Protein 6VUP (pdb70)

Radius of gyration: 25.8 Å; Cα contacts (8 Å, |Δi|>4): 604; chains: 1; bounding box: 70×50×36 Å

Sequence (229 aa):
VQLVESGGGLVQPGGSSLRLSSCCAASGFSSLSTSGIGVTWVRQAPGKGLEWLATIWWDDDNRYADSVKGRFTIISADTSKN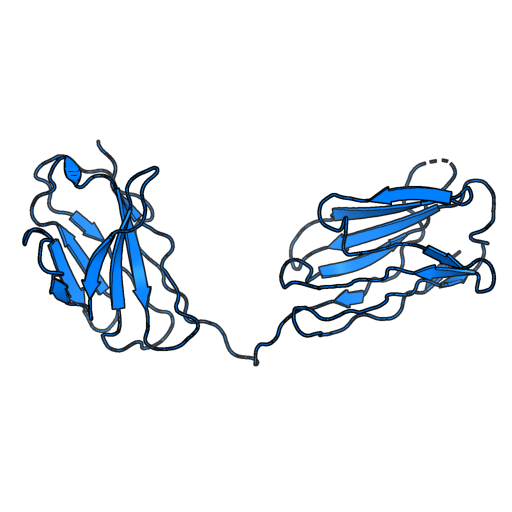TAYLQMMNSLTTACCDTAVYYCAQQSAISAMDHWGQGTLVTVSSGGGGSDIQMTQSPSSSLSSASVGDRVTITCCCRASQDISSSYLNWYQQKPGKAPKLLIYYTSSLHSGVPSRFSGSRSGTDFTLTISSLQPEDFATYYCQQYSKFPWTFGQGTKVEIK

Structure (mmCIF, N/CA/C/O backbone):
data_6VUP
#
_entry.id   6VUP
#
_cell.length_a   72.942
_cell.length_b   86.686
_cell.length_c   37.078
_cell.angle_alpha   90.000
_cell.angle_beta   116.228
_cell.angle_gamma   90.000
#
_symmetry.space_group_name_H-M   'C 1 2 1'
#
loop_
_entity.id
_entity.type
_entity.pdbx_description
1 polymer 'Single-chain Fv'
2 non-polymer 1,2-ETHANEDIOL
3 water water
#
loop_
_atom_site.group_PDB
_atom_site.id
_atom_site.type_symbol
_atom_site.label_atom_id
_atom_site.label_alt_id
_atom_site.label_comp_id
_atom_site.label_asym_id
_atom_site.label_entity_id
_atom_site.label_seq_id
_atom_site.pdbx_PDB_ins_code
_atom_site.Cartn_x
_atom_site.Cartn_y
_atom_site.Cartn_z
_atom_site.occupancy
_atom_site.B_iso_or_equiv
_atom_site.auth_seq_id
_atom_site.auth_comp_id
_atom_site.auth_asym_id
_atom_site.auth_atom_id
_atom_site.pdbx_PDB_model_num
ATOM 1 N N . VAL A 1 3 ? -32.90402 -23.22062 11.97863 1.000 34.20910 3 VAL A N 1
ATOM 2 C CA . VAL A 1 3 ? -31.80221 -23.86131 11.27622 1.000 32.28279 3 VAL A CA 1
ATOM 3 C C . VAL A 1 3 ? -30.48235 -23.40073 11.89021 1.000 27.16625 3 VAL A C 1
ATOM 4 O O . VAL A 1 3 ? -30.29069 -22.22024 12.15747 1.000 30.44815 3 VAL A O 1
ATOM 7 N N . GLN A 1 4 ? -29.59197 -24.35408 12.14098 1.000 21.21246 4 GLN A N 1
ATOM 8 C CA . GLN A 1 4 ? -28.24951 -24.06306 12.63137 1.000 20.34968 4 GLN A CA 1
ATOM 9 C C . GLN A 1 4 ? -27.25931 -24.99930 11.93262 1.000 18.34556 4 GLN A C 1
ATOM 10 O O . GLN A 1 4 ? -27.61234 -26.10843 11.53246 1.000 17.33313 4 GLN A O 1
ATOM 14 N N . LEU A 1 5 ? -26.04464 -24.50224 11.75168 1.000 15.22829 5 LEU A N 1
ATOM 15 C CA . LEU A 1 5 ? -24.90297 -25.32761 11.36022 1.000 12.00561 5 LEU A CA 1
ATOM 16 C C . LEU A 1 5 ? -23.92429 -25.28265 12.51574 1.000 13.24989 5 LEU A C 1
ATOM 17 O O . LEU A 1 5 ? -23.45041 -24.19679 12.87895 1.000 16.23924 5 LEU A O 1
ATOM 33 N N . VAL A 1 6 ? -23.61025 -26.44346 13.07181 1.000 11.36768 6 VAL A N 1
ATOM 34 C CA . VAL A 1 6 ? -22.76977 -26.54900 14.25269 1.000 11.86192 6 VAL A CA 1
ATOM 35 C C . VAL A 1 6 ? -21.41142 -27.06770 13.81565 1.000 10.00272 6 VAL A C 1
ATOM 36 O O . VAL A 1 6 ? -21.25585 -28.24933 13.48140 1.000 10.31522 6 VAL A O 1
ATOM 49 N N . GLU A 1 7 ? -20.42997 -26.18550 13.83496 1.000 9.79275 7 GLU A N 1
ATOM 50 C CA . GLU A 1 7 ? -19.10514 -26.48862 13.33816 1.000 8.52997 7 GLU A CA 1
ATOM 51 C C . GLU A 1 7 ? -18.22657 -27.04620 14.44872 1.000 9.41091 7 GLU A C 1
ATOM 52 O O . GLU A 1 7 ? -18.44896 -26.78397 15.63606 1.000 10.05038 7 GLU A O 1
ATOM 64 N N . SER A 1 8 ? -17.22924 -27.83760 14.05309 1.000 8.47904 8 SER A N 1
ATOM 65 C CA . SER A 1 8 ? -16.23325 -28.32492 14.99464 1.000 9.41713 8 SER A CA 1
ATOM 66 C C . SER A 1 8 ? -14.96932 -28.68816 14.23173 1.000 8.36000 8 SER A C 1
ATOM 67 O O . SER A 1 8 ? -14.98789 -28.89878 13.00949 1.000 9.24482 8 SER A O 1
ATOM 75 N N . GLY A 1 9 ? -13.87201 -28.76469 14.96912 1.000 9.17171 9 GLY A N 1
ATOM 76 C CA . GLY A 1 9 ? -12.57612 -29.10513 14.42600 1.000 8.74330 9 GLY A CA 1
ATOM 77 C C . GLY A 1 9 ? -11.66926 -27.89090 14.36381 1.000 6.80422 9 GLY A C 1
ATOM 78 O O . GLY A 1 9 ? -11.93753 -26.84871 14.95857 1.000 8.15045 9 GLY A O 1
ATOM 82 N N . GLY A 1 10 ? -10.56998 -28.04696 13.63205 1.000 8.80683 10 GLY A N 1
ATOM 83 C CA . GLY A 1 10 ? -9.58239 -26.99262 13.47992 1.000 9.09881 10 GLY A CA 1
ATOM 84 C C . GLY A 1 10 ? -8.40629 -27.15506 14.41888 1.000 8.36332 10 GLY A C 1
ATOM 85 O O . GLY A 1 10 ? -8.13127 -28.23518 14.94800 1.000 11.13259 10 GLY A O 1
ATOM 89 N N . GLY A 1 11 ? -7.70586 -26.05246 14.62786 1.000 8.91414 11 GLY A N 1
ATOM 90 C CA . GLY A 1 11 ? -6.57994 -25.99938 15.53400 1.000 8.20340 11 GLY A CA 1
ATOM 91 C C . GLY A 1 11 ? -5.26449 -25.72097 14.83350 1.000 7.98741 11 GLY A C 1
ATOM 92 O O . GLY A 1 11 ? -5.20463 -25.29978 13.66713 1.000 9.53951 11 GLY A O 1
ATOM 96 N N . LEU A 1 12 ? -4.19604 -25.93074 15.58297 1.000 7.61355 12 LEU A N 1
ATOM 97 C CA . LEU A 1 12 ? -2.82075 -25.67682 15.15869 1.000 8.54261 12 LEU A CA 1
ATOM 98 C C . LEU A 1 12 ? -2.21224 -26.99747 14.71106 1.000 8.50147 12 LEU A C 1
ATOM 99 O O . LEU A 1 12 ? -2.20273 -27.97568 15.46721 1.000 8.82916 12 LEU A O 1
ATOM 115 N N . VAL A 1 13 ? -1.71387 -27.02602 13.48014 1.000 9.19224 13 VAL A N 1
ATOM 116 C CA . VAL A 1 13 ? -1.25439 -28.25751 12.85433 1.000 9.18236 13 VAL A CA 1
ATOM 117 C C . VAL A 1 13 ? 0.03207 -27.95527 12.10349 1.000 9.08224 13 VAL A C 1
ATOM 118 O O . VAL A 1 13 ? 0.25858 -26.83414 11.63649 1.000 10.95567 13 VAL A O 1
ATOM 131 N N . GLN A 1 14 ? 0.89435 -28.95984 12.00760 1.000 11.43523 14 GLN A N 1
ATOM 132 C CA . GLN A 1 14 ? 2.15799 -28.75509 11.32659 1.000 12.30769 14 GLN A CA 1
ATOM 133 C C . GLN A 1 14 ? 1.97513 -28.73599 9.80709 1.000 12.59237 14 GLN A C 1
ATOM 134 O O . GLN A 1 14 ? 1.08152 -29.39413 9.26428 1.000 13.44588 14 GLN A O 1
ATOM 141 N N . PRO A 1 15 ? 2.82111 -27.99437 9.09787 1.000 14.53474 15 PRO A N 1
ATOM 142 C CA . PRO A 1 15 ? 2.76762 -28.02008 7.63498 1.000 14.93502 15 PRO A CA 1
ATOM 143 C C . PRO A 1 15 ? 2.89418 -29.44023 7.10766 1.000 12.44091 15 PRO A C 1
ATOM 144 O O . PRO A 1 15 ? 3.66386 -30.25024 7.62634 1.000 10.53341 15 PRO A O 1
ATOM 155 N N . GLY A 1 16 ? 2.14835 -29.72490 6.04162 1.000 12.72478 16 GLY A N 1
ATOM 156 C CA . GLY A 1 16 ? 2.05246 -31.05869 5.49385 1.000 12.57334 16 GLY A CA 1
ATOM 157 C C . GLY A 1 16 ? 0.99933 -31.92027 6.15556 1.000 10.74172 16 GLY A C 1
ATOM 158 O O . GLY A 1 16 ? 0.68019 -32.99358 5.62700 1.000 13.50974 16 GLY A O 1
ATOM 162 N N . GLY A 1 17 ? 0.45278 -31.48574 7.29384 1.000 11.30249 17 GLY A N 1
ATOM 163 C CA . GLY A 1 17 ? -0.52221 -32.26028 8.03155 1.000 12.39386 17 GLY A CA 1
ATOM 164 C C . GLY A 1 17 ? -1.92217 -32.14991 7.46882 1.000 11.61580 17 GLY A C 1
ATOM 165 O O . GLY A 1 17 ? -2.18042 -31.49245 6.46147 1.000 12.05294 17 GLY A O 1
ATOM 169 N N A SER A 1 18 ? -2.84455 -32.82657 8.15001 0.364 12.20101 18 SER A N 1
ATOM 170 N N B SER A 1 18 ? -2.85680 -32.80730 8.15133 0.636 12.00572 18 SER A N 1
ATOM 171 C CA A SER A 1 18 ? -4.23512 -32.89306 7.73632 0.364 12.14390 18 SER A CA 1
ATOM 172 C CA B SER A 1 18 ? -4.23711 -32.86326 7.69596 0.636 11.80994 18 SER A CA 1
ATOM 173 C C A SER A 1 18 ? -5.13975 -32.54702 8.91012 0.364 11.97095 18 SER A C 1
ATOM 174 C C B SER A 1 18 ? -5.17909 -32.67080 8.87280 0.636 11.35283 18 SER A C 1
ATOM 175 O O A SER A 1 18 ? -4.75505 -32.65824 10.07665 0.364 13.53750 18 SER A O 1
ATOM 176 O O B SER A 1 18 ? -4.85407 -33.01496 10.00965 0.636 10.85826 18 SER A O 1
ATOM 191 N N . LEU A 1 19 ? -6.35570 -32.11955 8.57420 1.000 11.00751 19 LEU A N 1
ATOM 192 C CA . LEU A 1 19 ? -7.40382 -31.89357 9.55442 1.000 11.39270 19 LEU A CA 1
ATOM 193 C C . LEU A 1 19 ? -8.72701 -32.11345 8.83680 1.000 8.52534 19 LEU A C 1
ATOM 194 O O . LEU A 1 19 ? -8.82678 -31.89157 7.63000 1.000 10.30610 19 LEU A O 1
ATOM 211 N N . ARG A 1 20 ? -9.73465 -32.55287 9.57837 1.000 9.85665 20 ARG A N 1
ATOM 212 C CA . ARG A 1 20 ? -11.09383 -32.62151 9.05938 1.000 11.34236 20 ARG A CA 1
ATOM 213 C C . ARG A 1 20 ? -11.97503 -31.68347 9.86739 1.000 10.28345 20 ARG A C 1
ATOM 214 O O . ARG A 1 20 ? -12.00538 -31.76808 11.09411 1.000 10.96303 20 ARG A O 1
ATOM 235 N N . LEU A 1 21 ? -12.70146 -30.80873 9.17868 1.000 7.90701 21 LEU A N 1
ATOM 236 C CA . LEU A 1 21 ? -13.68271 -29.94424 9.80688 1.000 7.07821 21 LEU A CA 1
ATOM 237 C C . LEU A 1 21 ? -15.06048 -30.55293 9.60357 1.000 7.63944 21 LEU A C 1
ATOM 238 O O . LEU A 1 21 ? -15.34033 -31.16328 8.56980 1.000 8.41863 21 LEU A O 1
ATOM 254 N N A SER A 1 22 ? -15.91338 -30.36691 10.60123 0.472 7.22385 22 SER A N 1
ATOM 255 N N B SER A 1 22 ? -15.92835 -30.37153 10.59183 0.528 10.15219 22 SER A N 1
ATOM 256 C CA A SER A 1 22 ? -17.25751 -30.90895 10.61092 0.472 6.80813 22 SER A CA 1
ATOM 257 C CA B SER A 1 22 ? -17.28129 -30.89812 10.52709 0.528 12.70944 22 SER A CA 1
ATOM 258 C C A SER A 1 22 ? -18.26805 -29.77911 10.68219 0.472 6.93804 22 SER A C 1
ATOM 259 C C B SER A 1 22 ? -18.30319 -29.77990 10.69008 0.528 10.52947 22 SER A C 1
ATOM 260 O O A SER A 1 22 ? -18.03111 -28.76155 11.34487 0.472 8.01488 22 SER A O 1
ATOM 261 O O B SER A 1 22 ? -18.03050 -28.72851 11.27536 0.528 9.73775 22 SER A O 1
ATOM 276 N N A CYS A 1 23 ? -19.40127 -29.96671 10.01570 0.472 6.80109 23 CYS A N 1
ATOM 277 N N B CYS A 1 23 ? -19.50242 -30.03585 10.17012 0.528 10.12867 23 CYS A N 1
ATOM 278 C CA A CYS A 1 23 ? -20.52838 -29.06033 10.17505 0.472 10.65880 23 CYS A CA 1
ATOM 279 C CA B CYS A 1 23 ? -20.55083 -29.02222 10.08987 0.528 10.99416 23 CYS A CA 1
ATOM 280 C C A CYS A 1 23 ? -21.80693 -29.87295 10.21448 0.472 8.89035 23 CYS A C 1
ATOM 281 C C B CYS A 1 23 ? -21.88618 -29.76719 10.16645 0.528 9.68770 23 CYS A C 1
ATOM 282 O O A CYS A 1 23 ? -22.22631 -30.43741 9.20232 0.472 8.43469 23 CYS A O 1
ATOM 283 O O B CYS A 1 23 ? -22.41856 -30.20097 9.14622 0.528 10.02436 23 CYS A O 1
ATOM 296 N N . ALA A 1 24 ? -22.40732 -29.92362 11.39349 1.000 10.11147 24 ALA A N 1
ATOM 297 C CA . ALA A 1 24 ? -23.61445 -30.69823 11.62808 1.000 11.21859 24 ALA A CA 1
ATOM 298 C C . ALA A 1 24 ? -24.84594 -29.82301 11.42452 1.000 12.18402 24 ALA A C 1
ATOM 299 O O . ALA A 1 24 ? -24.95875 -28.74568 12.01593 1.000 13.88518 24 ALA A O 1
ATOM 307 N N . ALA A 1 25 ? -25.75953 -30.28126 10.57817 1.000 11.62485 25 ALA A N 1
ATOM 308 C CA . ALA A 1 25 ? -26.96996 -29.53552 10.28351 1.000 12.55193 25 ALA A CA 1
ATOM 309 C C . ALA A 1 25 ? -28.04766 -29.82088 11.31611 1.000 13.46959 25 ALA A C 1
ATOM 310 O O . ALA A 1 25 ? -28.25093 -30.96732 11.72470 1.000 15.29256 25 ALA A O 1
ATOM 317 N N . SER A 1 26 ? -28.74039 -28.76613 11.72361 1.000 16.57575 26 SER A N 1
ATOM 318 C CA . SER A 1 26 ? -29.84644 -28.85408 12.66749 1.000 24.01226 26 SER A CA 1
ATOM 319 C C . SER A 1 26 ? -31.01510 -28.07437 12.08421 1.000 22.87650 26 SER A C 1
ATOM 320 O O . SER A 1 26 ? -30.83222 -26.95565 11.60291 1.000 22.46473 26 SER A O 1
ATOM 328 N N . GLY A 1 27 ? -32.20865 -28.66311 12.11110 1.000 25.24020 27 GLY A N 1
ATOM 329 C CA . GLY A 1 27 ? -33.38262 -27.98006 11.60594 1.000 26.63520 27 GLY A CA 1
ATOM 330 C C . GLY A 1 27 ? -33.59674 -28.07919 10.11172 1.000 26.45393 27 GLY A C 1
ATOM 331 O O . GLY A 1 27 ? -34.55645 -27.48650 9.59653 1.000 28.96467 27 GLY A O 1
ATOM 335 N N . PHE A 1 28 ? -32.73397 -28.79637 9.40172 1.000 24.95478 28 PHE A N 1
ATOM 336 C CA . PHE A 1 28 ? -32.92076 -29.10232 7.99210 1.000 24.15952 28 PHE A CA 1
ATOM 337 C C . PHE A 1 28 ? -32.08247 -30.33599 7.69470 1.000 21.66125 28 PHE A C 1
ATOM 338 O O . PHE A 1 28 ? -31.25080 -30.75284 8.50717 1.000 21.68703 28 PHE A O 1
ATOM 355 N N A SER A 1 29 ? -32.31039 -30.91863 6.51880 0.669 21.78386 29 SER A N 1
ATOM 356 N N B SER A 1 29 ? -32.31059 -30.91661 6.51972 0.331 21.18960 29 SER A N 1
ATOM 357 C CA A SER A 1 29 ? -31.60080 -32.11562 6.08592 0.669 19.63640 29 SER A CA 1
ATOM 358 C CA B SER A 1 29 ? -31.59953 -32.10861 6.08212 0.331 19.44970 29 SER A CA 1
ATOM 359 C C A SER A 1 29 ? -30.73525 -31.79476 4.87655 0.669 19.66630 29 SER A C 1
ATOM 360 C C B SER A 1 29 ? -30.72979 -31.77848 4.87828 0.331 19.46793 29 SER A C 1
ATOM 361 O O A SER A 1 29 ? -31.19991 -31.15480 3.92772 0.669 19.93310 29 SER A O 1
ATOM 362 O O B SER A 1 29 ? -31.17463 -31.10315 3.94482 0.331 19.95847 29 SER A O 1
ATOM 377 N N . LEU A 1 30 ? -29.48739 -32.26449 4.90089 1.000 18.58517 30 LEU A N 1
ATOM 378 C CA . LEU A 1 30 ? -28.59236 -32.05023 3.77181 1.000 18.41182 30 LEU A CA 1
ATOM 379 C C . LEU A 1 30 ? -29.08389 -32.74285 2.50900 1.000 21.00041 30 LEU A C 1
ATOM 380 O O . LEU A 1 30 ? -28.65351 -32.37875 1.40739 1.000 21.81665 30 LEU A O 1
ATOM 397 N N . SER A 1 31 ? -29.96357 -33.73195 2.64169 1.000 23.36154 31 SER A N 1
ATOM 398 C CA . SER A 1 31 ? -30.46907 -34.46938 1.49281 1.000 25.55359 31 SER A CA 1
ATOM 399 C C . SER A 1 31 ? -31.60539 -33.75249 0.77338 1.000 23.55450 31 SER A C 1
ATOM 400 O O . SER A 1 31 ? -32.00399 -34.19695 -0.30862 1.000 24.84899 31 SER A O 1
ATOM 408 N N . THR A 1 32 ? -32.13556 -32.66727 1.33900 1.000 21.61412 32 THR A N 1
ATOM 409 C CA . THR A 1 32 ? -33.31132 -32.01190 0.77746 1.000 20.98626 32 THR A CA 1
ATOM 410 C C . THR A 1 32 ? -32.97134 -31.32210 -0.53823 1.000 19.06058 32 THR A C 1
ATOM 411 O O . THR A 1 32 ? -31.93020 -30.66962 -0.66916 1.000 19.34200 32 THR A O 1
ATOM 422 N N . SER A 1 33 ? -33.85577 -31.47754 -1.52107 1.000 22.17506 33 SER A N 1
ATOM 423 C CA . SER A 1 33 ? -33.62966 -30.86152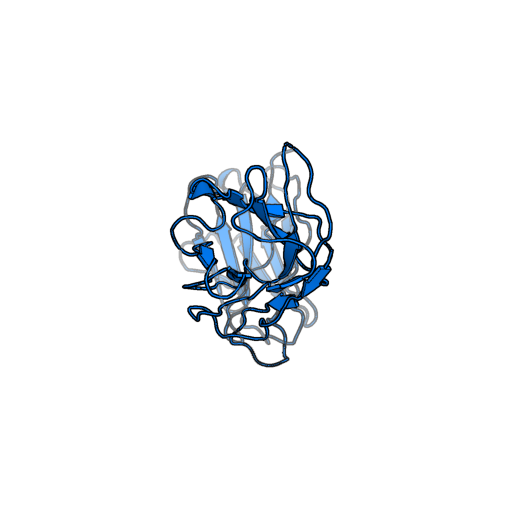 -2.81910 1.000 24.27398 33 SER A CA 1
ATOM 424 C C . SER A 1 33 ? -33.47386 -29.35233 -2.66615 1.000 23.02510 33 SER A C 1
ATOM 425 O O . SER A 1 33 ? -34.26291 -28.69492 -1.98141 1.000 24.96307 33 SER A O 1
ATOM 433 N N . GLY A 1 34 ? -32.44130 -28.81002 -3.30833 1.000 22.48458 34 GLY A N 1
ATOM 434 C CA . GLY A 1 34 ? -32.13644 -27.40183 -3.25333 1.000 20.79931 34 GLY A CA 1
ATOM 435 C C . GLY A 1 34 ? -31.06359 -27.02725 -2.25508 1.000 20.08714 34 GLY A C 1
ATOM 436 O O . GLY A 1 34 ? -30.54501 -25.91125 -2.33002 1.000 21.57928 34 GLY A O 1
ATOM 440 N N . ILE A 1 35 ? -30.70268 -27.92252 -1.33562 1.000 18.08975 35 ILE A N 1
ATOM 441 C CA . ILE A 1 35 ? -29.76845 -27.58874 -0.26697 1.000 15.70451 35 ILE A CA 1
ATOM 442 C C . ILE A 1 35 ? -28.33915 -27.83119 -0.71840 1.000 14.83352 35 ILE A C 1
ATOM 443 O O . ILE A 1 35 ? -28.03065 -28.84673 -1.34423 1.000 16.26139 35 ILE A O 1
ATOM 459 N N . GLY A 1 36 ? -27.45808 -26.89805 -0.36475 1.000 14.87997 36 GLY A N 1
ATOM 460 C CA . GLY A 1 36 ? -26.03596 -27.09107 -0.54157 1.000 15.40437 36 GLY A CA 1
ATOM 461 C C . GLY A 1 36 ? -25.29753 -26.62761 0.69802 1.000 12.74640 36 GLY A C 1
ATOM 462 O O . GLY A 1 36 ? -25.83938 -25.90893 1.54114 1.000 12.89855 36 GLY A O 1
ATOM 466 N N . VAL A 1 37 ? -24.04808 -27.05469 0.79860 1.000 11.67249 37 VAL A N 1
ATOM 467 C CA . VAL A 1 37 ? -23.15422 -26.60402 1.86200 1.000 11.57149 37 VAL A CA 1
ATOM 468 C C . VAL A 1 37 ? -21.90188 -26.05051 1.20829 1.000 10.26380 37 VAL A C 1
ATOM 469 O O . VAL A 1 37 ? -21.35987 -26.65979 0.27833 1.000 10.16113 37 VAL A O 1
ATOM 482 N N . THR A 1 38 ? -21.46494 -24.89136 1.67782 1.000 8.75221 38 THR A N 1
ATOM 483 C CA . THR A 1 38 ? -20.31331 -24.18541 1.13592 1.000 8.66306 38 THR A CA 1
ATOM 484 C C . THR A 1 38 ? -19.31963 -23.91511 2.24863 1.000 9.19222 38 THR A C 1
ATOM 485 O O . THR A 1 38 ? -19.71170 -23.66508 3.39184 1.000 9.58167 38 THR A O 1
ATOM 496 N N . TRP A 1 39 ? -18.03424 -23.97767 1.91194 1.000 7.73415 39 TRP A N 1
ATOM 497 C CA . TRP A 1 39 ? -16.96936 -23.60565 2.83065 1.000 7.68624 39 TRP A CA 1
ATOM 498 C C . TRP A 1 39 ? -16.28807 -22.33747 2.33751 1.000 7.62980 39 TRP A C 1
ATOM 499 O O . TRP A 1 39 ? -16.00949 -22.18610 1.13930 1.000 7.92313 39 TRP A O 1
ATOM 520 N N . VAL A 1 40 ? -16.05310 -21.42105 3.27734 1.000 8.07438 40 VAL A N 1
ATOM 521 C CA . VAL A 1 40 ? -15.44309 -20.12007 3.03255 1.000 7.43850 40 VAL A CA 1
ATOM 522 C C . VAL A 1 40 ? -14.38481 -19.93766 4.10965 1.000 7.98828 40 VAL A C 1
ATOM 523 O O . VAL A 1 40 ? -14.55849 -20.39580 5.24209 1.000 9.73160 40 VAL A O 1
ATOM 536 N N . ARG A 1 41 ? -13.27725 -19.27786 3.76841 1.000 6.87073 41 ARG A N 1
ATOM 537 C CA . ARG A 1 41 ? -12.27249 -18.98788 4.77917 1.000 6.42914 41 ARG A CA 1
ATOM 538 C C . ARG A 1 41 ? -11.88937 -17.51443 4.77764 1.000 6.40038 41 ARG A C 1
ATOM 539 O O . ARG A 1 41 ? -12.11114 -16.78359 3.81120 1.000 8.31587 41 ARG A O 1
ATOM 560 N N . GLN A 1 42 ? -11.28320 -17.11005 5.88615 1.000 7.32285 42 GLN A N 1
ATOM 561 C CA . GLN A 1 42 ? -10.90164 -15.72064 6.11961 1.000 8.41132 42 GLN A CA 1
ATOM 562 C C . GLN A 1 42 ? -9.54842 -15.70917 6.81805 1.000 8.43946 42 GLN A C 1
ATOM 563 O O . GLN A 1 42 ? -9.44670 -16.06756 7.99983 1.000 8.72270 42 GLN A O 1
ATOM 577 N N . ALA A 1 43 ? -8.50795 -15.34398 6.07991 1.000 9.00893 43 ALA A N 1
ATOM 578 C CA . ALA A 1 43 ? -7.18206 -15.25325 6.66684 1.000 10.39809 43 ALA A CA 1
ATOM 579 C C . ALA A 1 43 ? -7.14438 -14.10016 7.66211 1.000 11.78899 43 ALA A C 1
ATOM 580 O O . ALA A 1 43 ? -7.93322 -13.16194 7.56044 1.000 12.48959 43 ALA A O 1
ATOM 587 N N . PRO A 1 44 ? -6.25384 -14.16073 8.66484 1.000 14.94917 44 PRO A N 1
ATOM 588 C CA . PRO A 1 44 ? -6.23783 -13.10361 9.68409 1.000 18.22476 44 PRO A CA 1
ATOM 589 C C . PRO A 1 44 ? -6.10506 -11.70814 9.09356 1.000 19.86262 44 PRO A C 1
ATOM 590 O O . PRO A 1 44 ? -5.17678 -11.42169 8.33005 1.000 21.05751 44 PRO A O 1
ATOM 601 N N . GLY A 1 45 ? -7.05507 -10.83583 9.42871 1.000 19.81939 45 GLY A N 1
ATOM 602 C CA . GLY A 1 45 ? -7.07081 -9.47391 8.93522 1.000 19.00466 45 GLY A CA 1
ATOM 603 C C . GLY A 1 45 ? -7.54755 -9.28949 7.50830 1.000 19.29589 45 GLY A C 1
ATOM 604 O O . GLY A 1 45 ? -7.53745 -8.15136 7.01064 1.000 22.46549 45 GLY A O 1
ATOM 608 N N . LYS A 1 46 ? -7.96759 -10.35165 6.83395 1.000 16.75743 46 LYS A N 1
ATOM 609 C CA . LYS A 1 46 ? -8.30064 -10.27981 5.42331 1.000 13.51195 46 LYS A CA 1
ATOM 610 C C . LYS A 1 46 ? -9.79684 -10.50767 5.21541 1.000 10.00118 46 LYS A C 1
ATOM 611 O O . LYS A 1 46 ? -10.57739 -10.61338 6.16833 1.000 13.04042 46 LYS A O 1
ATOM 621 N N . GLY A 1 47 ? -10.18703 -10.62247 3.95355 1.000 10.82400 47 GLY A N 1
ATOM 622 C CA . GLY A 1 47 ? -11.57240 -10.77825 3.57241 1.000 11.74721 47 GLY A CA 1
ATOM 623 C C . GLY A 1 47 ? -11.97148 -12.23339 3.45068 1.000 11.24943 47 GLY A C 1
ATOM 624 O O . GLY A 1 47 ? -11.34978 -13.13129 4.02453 1.000 14.14558 47 GLY A O 1
ATOM 628 N N . LEU A 1 48 ? -13.02260 -12.46387 2.67443 1.000 10.39988 48 LEU A N 1
ATOM 629 C CA . LEU A 1 48 ? -13.63075 -13.78167 2.55508 1.000 8.70111 48 LEU A CA 1
ATOM 630 C C . LEU A 1 48 ? -13.24506 -14.42347 1.23077 1.000 9.61590 48 LEU A C 1
ATOM 631 O O . LEU A 1 48 ? -13.24999 -13.76688 0.18512 1.000 11.04170 48 LEU A O 1
ATOM 647 N N . GLU A 1 49 ? -12.94391 -15.71811 1.27790 1.000 8.84233 49 GLU A N 1
ATOM 648 C CA . GLU A 1 49 ? -12.55812 -16.48625 0.09494 1.000 8.68945 49 GLU A CA 1
ATOM 649 C C . GLU A 1 49 ? -13.42764 -17.72978 0.01190 1.000 7.66666 49 GLU A C 1
ATOM 650 O O . GLU A 1 49 ? -13.41175 -18.55816 0.92473 1.000 9.01142 49 GLU A O 1
ATOM 662 N N . TRP A 1 50 ? -14.14753 -17.88082 -1.09553 1.000 8.39907 50 TRP A N 1
ATOM 663 C CA . TRP A 1 50 ? -14.92980 -19.08742 -1.32384 1.000 8.01428 50 TRP A CA 1
ATOM 664 C C . TRP A 1 50 ? -13.99383 -20.24860 -1.65752 1.000 7.97129 50 TRP A C 1
ATOM 665 O O . TRP A 1 50 ? -13.04406 -20.09831 -2.43013 1.000 10.19861 50 TRP A O 1
ATOM 686 N N . LEU A 1 51 ? -14.26414 -21.41558 -1.07136 1.000 7.37059 51 LEU A N 1
ATOM 687 C CA . LEU A 1 51 ? -13.43236 -22.59814 -1.28203 1.000 7.30412 51 LEU A CA 1
ATOM 688 C C . LEU A 1 51 ? -14.12087 -23.72548 -2.02600 1.000 7.50040 51 LEU A C 1
ATOM 689 O O . LEU A 1 51 ? -13.49869 -24.36355 -2.87556 1.000 9.32828 51 LEU A O 1
ATOM 705 N N . ALA A 1 52 ? -15.36953 -24.03946 -1.70158 1.000 7.42874 52 ALA A N 1
ATOM 706 C CA . ALA A 1 52 ? -15.99959 -25.21329 -2.29158 1.000 9.19684 52 ALA A CA 1
ATOM 707 C C . ALA A 1 52 ? -17.47351 -25.22324 -1.92172 1.000 8.35590 52 ALA A C 1
ATOM 708 O O . ALA A 1 52 ? -17.85515 -24.76201 -0.84071 1.000 8.50765 52 ALA A O 1
ATOM 715 N N . THR A 1 53 ? -18.28996 -25.76264 -2.82548 1.000 9.24195 53 THR A N 1
ATOM 716 C CA . THR A 1 53 ? -19.71145 -25.95744 -2.61151 1.000 9.90463 53 THR A CA 1
ATOM 717 C C . THR A 1 53 ? -20.08152 -27.35383 -3.06518 1.000 9.58991 53 THR A C 1
ATOM 718 O O . THR A 1 53 ? -19.60370 -27.81223 -4.10665 1.000 11.33225 53 THR A O 1
ATOM 729 N N . ILE A 1 54 ? -20.93754 -28.01719 -2.29589 1.000 10.82266 54 ILE A N 1
ATOM 730 C CA . ILE A 1 54 ? -21.51102 -29.29269 -2.70525 1.000 13.28940 54 ILE A CA 1
ATOM 731 C C . ILE A 1 54 ? -23.02341 -29.23736 -2.52467 1.000 14.30264 54 ILE A C 1
ATOM 732 O O . ILE A 1 54 ? -23.52445 -28.72919 -1.51568 1.000 13.54551 54 ILE A O 1
ATOM 748 N N . TRP A 1 55 ? -23.74388 -29.74606 -3.51298 1.000 14.65134 55 TRP A N 1
ATOM 749 C CA . TRP A 1 55 ? -25.19190 -29.69265 -3.55463 1.000 15.42711 55 TRP A CA 1
ATOM 750 C C . TRP A 1 55 ? -25.79341 -31.06445 -3.28333 1.000 17.25785 55 TRP A C 1
ATOM 751 O O . TRP A 1 55 ? -25.13303 -32.10295 -3.41174 1.000 18.11324 55 TRP A O 1
ATOM 772 N N . TRP A 1 56 ? -27.08939 -31.04820 -2.95195 1.000 18.64787 56 TRP A N 1
ATOM 773 C CA . TRP A 1 56 ? -27.81083 -32.27203 -2.61354 1.000 19.88381 56 TRP A CA 1
ATOM 774 C C . TRP A 1 56 ? -27.74843 -33.30433 -3.73198 1.000 21.56566 56 TRP A C 1
ATOM 775 O O . TRP A 1 56 ? -27.87168 -34.50974 -3.46855 1.000 23.71514 56 TRP A O 1
ATOM 796 N N . ASP A 1 57 ? -27.59638 -32.85877 -4.98232 1.000 22.06135 57 ASP A N 1
ATOM 797 C CA . ASP A 1 57 ? -27.58978 -33.74916 -6.14253 1.000 22.88635 57 ASP A CA 1
ATOM 798 C C . ASP A 1 57 ? -26.18748 -34.19005 -6.54772 1.000 23.91010 57 ASP A C 1
ATOM 799 O O . ASP A 1 57 ? -26.01634 -34.73722 -7.64374 1.000 24.31154 57 ASP A O 1
ATOM 808 N N . ASP A 1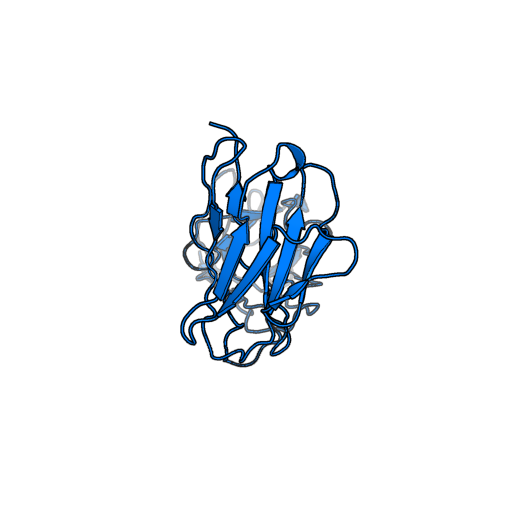 58 ? -25.19370 -33.95098 -5.69020 1.000 23.34640 58 ASP A N 1
ATOM 809 C CA . ASP A 1 58 ? -23.80163 -34.34961 -5.86964 1.000 20.83822 58 ASP A CA 1
ATOM 810 C C . ASP A 1 58 ? -22.96997 -33.31940 -6.61923 1.000 16.65942 58 ASP A C 1
ATOM 811 O O . ASP A 1 58 ? -21.73654 -33.41534 -6.62540 1.000 20.28010 58 ASP A O 1
ATOM 820 N N . ASP A 1 59 ? -23.58864 -32.36154 -7.29975 1.000 16.63971 59 ASP A N 1
ATOM 821 C CA . ASP A 1 59 ? -22.77127 -31.42312 -8.04761 1.000 17.80997 59 ASP A CA 1
ATOM 822 C C . ASP A 1 59 ? -21.92016 -30.61898 -7.08412 1.000 15.57137 59 ASP A C 1
ATOM 823 O O . ASP A 1 59 ? -22.32102 -30.32548 -5.94890 1.000 16.59796 59 ASP A O 1
ATOM 832 N N . ASN A 1 60 ? -20.72367 -30.26466 -7.52894 1.000 16.24308 60 ASN A N 1
ATOM 833 C CA . ASN A 1 60 ? -19.74967 -29.65680 -6.64499 1.000 15.51681 60 ASN A CA 1
ATOM 834 C C . ASN A 1 60 ? -18.78519 -28.80786 -7.45307 1.000 13.80772 60 ASN A C 1
ATOM 835 O O . ASN A 1 60 ? -18.56529 -29.04705 -8.64329 1.000 13.95269 60 ASN A O 1
ATOM 846 N N . ARG A 1 61 ? -18.23262 -27.80145 -6.78698 1.000 13.29243 61 ARG A N 1
ATOM 847 C CA . ARG A 1 61 ? -17.21743 -26.93902 -7.35462 1.000 13.68629 61 ARG A CA 1
ATOM 848 C C . ARG A 1 61 ? -16.19157 -26.61692 -6.28104 1.000 10.87530 61 ARG A C 1
ATOM 849 O O . ARG A 1 61 ? -16.53000 -26.46527 -5.10080 1.000 10.48980 61 ARG A O 1
ATOM 870 N N . TYR A 1 62 ? -14.94604 -26.48736 -6.71556 1.000 11.44701 62 TYR A N 1
ATOM 871 C CA . TYR A 1 62 ? -13.82798 -26.17180 -5.85082 1.000 11.24578 62 TYR A CA 1
ATOM 872 C C . TYR A 1 62 ? -13.03783 -25.00376 -6.41375 1.000 12.17889 62 TYR A C 1
ATOM 873 O O . TYR A 1 62 ? -12.90512 -24.84945 -7.63571 1.000 13.78700 62 TYR A O 1
ATOM 891 N N . ALA A 1 63 ? -12.49382 -24.19572 -5.50447 1.000 11.10135 63 ALA A N 1
ATOM 892 C CA . ALA A 1 63 ? -11.58236 -23.12779 -5.87631 1.000 10.64762 63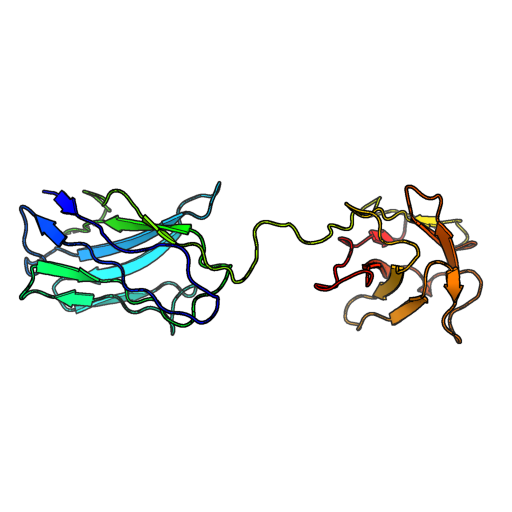 ALA A CA 1
ATOM 893 C C . ALA A 1 63 ? -10.19644 -23.69268 -6.14210 1.000 11.58773 63 ALA A C 1
ATOM 894 O O . ALA A 1 63 ? -9.78426 -24.68593 -5.54793 1.000 11.51636 63 ALA A O 1
ATOM 901 N N . ASP A 1 64 ? -9.46029 -23.02301 -7.02753 1.000 12.87168 64 ASP A N 1
ATOM 902 C CA . ASP A 1 64 ? -8.11764 -23.47562 -7.35546 1.000 15.27424 64 ASP A CA 1
ATOM 903 C C . ASP A 1 64 ? -7.19696 -23.48200 -6.14343 1.000 14.04263 64 ASP A C 1
ATOM 904 O O . ASP A 1 64 ? -6.23498 -24.25953 -6.11845 1.000 17.48035 64 ASP A O 1
ATOM 913 N N . SER A 1 65 ? -7.48970 -22.66475 -5.12164 1.000 13.06988 65 SER A N 1
ATOM 914 C CA . SER A 1 65 ? -6.64409 -22.59607 -3.93993 1.000 11.37452 65 SER A CA 1
ATOM 915 C C . SER A 1 65 ? -6.65779 -23.87907 -3.11664 1.000 12.31159 65 SER A C 1
ATOM 916 O O . SER A 1 65 ? -5.75195 -24.07407 -2.29998 1.000 13.87022 65 SER A O 1
ATOM 924 N N . VAL A 1 66 ? -7.64137 -24.75841 -3.31702 1.000 11.68974 66 VAL A N 1
ATOM 925 C CA . VAL A 1 66 ? -7.74527 -25.98131 -2.52257 1.000 10.67297 66 VAL A CA 1
ATOM 926 C C . VAL A 1 66 ? -7.88013 -27.22662 -3.38549 1.000 9.86424 66 VAL A C 1
ATOM 927 O O . VAL A 1 66 ? -7.82556 -28.35078 -2.87606 1.000 9.45200 66 VAL A O 1
ATOM 940 N N . LYS A 1 67 ? -8.04046 -27.04657 -4.69090 1.000 10.45368 67 LYS A N 1
ATOM 941 C CA . LYS A 1 67 ? -8.17101 -28.18315 -5.59338 1.000 12.49334 67 LYS A CA 1
ATOM 942 C C . LYS A 1 67 ? -6.99048 -29.13211 -5.44535 1.000 10.93336 67 LYS A C 1
ATOM 943 O O . LYS A 1 67 ? -5.84355 -28.71100 -5.27479 1.000 11.26440 67 LYS A O 1
ATOM 962 N N . GLY A 1 68 ? -7.27522 -30.42718 -5.52518 1.000 10.53772 68 GLY A N 1
ATOM 963 C CA . GLY A 1 68 ? -6.25057 -31.43514 -5.43662 1.000 9.56254 68 GLY A CA 1
ATOM 964 C C . GLY A 1 68 ? -5.77741 -31.75248 -4.04096 1.000 9.17470 68 GLY A C 1
ATOM 965 O O . GLY A 1 68 ? -4.95829 -32.66619 -3.87608 1.000 10.66317 68 GLY A O 1
ATOM 969 N N . ARG A 1 69 ? -6.24398 -31.01755 -3.03039 1.000 9.15433 69 ARG A N 1
ATOM 970 C CA . ARG A 1 69 ? -5.82499 -31.20078 -1.64374 1.000 8.74655 69 ARG A CA 1
ATOM 971 C C . ARG A 1 69 ? -6.99101 -31.36376 -0.68755 1.000 9.58858 69 ARG A C 1
ATOM 972 O O . ARG A 1 69 ? -6.93876 -32.22177 0.20119 1.000 12.34603 69 ARG A O 1
ATOM 993 N N . PHE A 1 70 ? -8.02015 -30.54783 -0.82091 1.000 8.99986 70 PHE A N 1
ATOM 994 C CA . PHE A 1 70 ? -9.17105 -30.60704 0.06352 1.000 9.25631 70 PHE A CA 1
ATOM 995 C C . PHE A 1 70 ? -10.33212 -31.28496 -0.66023 1.000 8.86274 70 PHE A C 1
ATOM 996 O O . PHE A 1 70 ? -10.50391 -31.12476 -1.87018 1.000 11.17535 70 PHE A O 1
ATOM 1013 N N . THR A 1 71 ? -11.14357 -32.01124 0.08805 1.000 8.33425 71 THR A N 1
ATOM 1014 C CA . THR A 1 71 ? -12.37973 -32.55696 -0.44591 1.000 8.54291 71 THR A CA 1
ATOM 1015 C C . THR A 1 71 ? -13.52675 -32.20695 0.48944 1.000 8.74582 71 THR A C 1
ATOM 1016 O O . THR A 1 71 ? -13.35935 -32.17748 1.71952 1.000 9.50468 71 THR A O 1
ATOM 1027 N N A ILE A 1 72 ? -14.68216 -31.93515 -0.11609 0.502 10.56670 72 ILE A N 1
ATOM 1028 N N B ILE A 1 72 ? -14.68064 -31.89164 -0.08039 0.498 9.81930 72 ILE A N 1
ATOM 1029 C CA A ILE A 1 72 ? -15.92361 -31.60765 0.58030 0.502 11.85905 72 ILE A CA 1
ATOM 1030 C CA B ILE A 1 72 ? -15.86471 -31.63671 0.73165 0.498 10.18916 72 ILE A CA 1
ATOM 1031 C C A ILE A 1 72 ? -16.86958 -32.78736 0.43116 0.502 11.42340 72 ILE A C 1
ATOM 1032 C C B ILE A 1 72 ? -16.90016 -32.70929 0.43873 0.498 9.59236 72 ILE A C 1
ATOM 1033 O O A ILE A 1 72 ? -16.88758 -33.46636 -0.60308 0.502 13.28702 72 ILE A O 1
ATOM 1034 O O B ILE A 1 72 ? -17.01636 -33.21748 -0.68559 0.498 10.19439 72 ILE A O 1
ATOM 1065 N N . SER A 1 73 ? -17.66496 -33.03515 1.47104 1.000 11.17815 73 SER A N 1
ATOM 1066 C CA . SER A 1 73 ? -18.61976 -34.12185 1.41648 1.000 13.63611 73 SER A CA 1
ATOM 1067 C C . SER A 1 73 ? -19.82119 -33.78537 2.27984 1.000 15.08070 73 SER A C 1
ATOM 1068 O O . SER A 1 73 ? -19.77359 -32.90053 3.14276 1.000 14.00650 73 SER A O 1
ATOM 1077 N N . ALA A 1 74 ? -20.90239 -34.51147 2.02349 1.000 17.65266 74 ALA A N 1
ATOM 1078 C CA . ALA A 1 74 ? -22.11906 -34.43796 2.82147 1.000 19.85548 74 ALA A CA 1
ATOM 1079 C C . ALA A 1 74 ? -22.50951 -35.86389 3.17434 1.000 19.81242 74 ALA A C 1
ATOM 1080 O O . ALA A 1 74 ? -22.71389 -36.69680 2.28073 1.000 24.29171 74 ALA A O 1
ATOM 1087 N N . ASP A 1 75 ? -22.58107 -36.15641 4.46494 1.000 17.23666 75 ASP A N 1
ATOM 1088 C CA . ASP A 1 75 ? -22.94226 -37.48841 4.94068 1.000 17.34315 75 ASP A CA 1
ATOM 1089 C C . ASP A 1 75 ? -24.40254 -37.43199 5.35659 1.000 15.99953 75 ASP A C 1
ATOM 1090 O O . ASP A 1 75 ? -24.73811 -36.88264 6.40953 1.000 16.36807 75 ASP A O 1
ATOM 1099 N N . THR A 1 76 ? -25.27500 -37.99160 4.51752 1.000 18.01668 76 THR A N 1
ATOM 1100 C CA . THR A 1 76 ? -26.69684 -37.94550 4.81701 1.000 20.76336 76 THR A CA 1
ATOM 1101 C C . THR A 1 76 ? -27.06812 -38.83183 6.00263 1.000 22.88024 76 THR A C 1
ATOM 1102 O O . THR A 1 76 ? -28.09391 -38.58250 6.64714 1.000 28.03183 76 THR A O 1
ATOM 1113 N N . SER A 1 77 ? -26.25519 -39.84447 6.31788 1.000 23.85166 77 SER A N 1
ATOM 1114 C CA . SER A 1 77 ? -26.56051 -40.70604 7.45847 1.000 25.68483 77 SER A CA 1
ATOM 1115 C C . SER A 1 77 ? -26.31795 -39.98774 8.78273 1.000 23.31431 77 SER A C 1
ATOM 1116 O O . SER A 1 77 ? -26.96160 -40.30853 9.78805 1.000 26.93116 77 SER A O 1
ATOM 1124 N N . LYS A 1 78 ? -25.40088 -39.02076 8.80891 1.000 19.99110 78 LYS A N 1
ATOM 1125 C CA . LYS A 1 78 ? -25.15370 -38.21838 9.99925 1.000 19.60498 78 LYS A CA 1
ATOM 1126 C C . LYS A 1 78 ? -25.69279 -36.79906 9.86674 1.000 15.79802 78 LYS A C 1
ATOM 1127 O O . LYS A 1 78 ? -25.59312 -36.01510 10.81769 1.000 14.75029 78 LYS A O 1
ATOM 1140 N N . ASN A 1 79 ? -26.25963 -36.44786 8.71498 1.000 15.35748 79 ASN A N 1
ATOM 1141 C CA . ASN A 1 79 ? -26.71451 -35.08304 8.45997 1.000 12.81532 79 ASN A CA 1
ATOM 1142 C C . ASN A 1 79 ? -25.61221 -34.07969 8.79186 1.000 11.49007 79 ASN A C 1
ATOM 1143 O O . ASN A 1 79 ? -25.84914 -33.03956 9.41327 1.000 12.56878 79 ASN A O 1
ATOM 1154 N N . THR A 1 80 ? -24.39150 -34.40916 8.37517 1.000 10.26949 80 THR A N 1
ATOM 1155 C CA . THR A 1 80 ? -23.20846 -33.61138 8.66521 1.000 10.03021 80 THR A CA 1
ATOM 1156 C C . THR A 1 80 ? -22.39444 -33.46774 7.39164 1.000 9.09076 80 THR A C 1
ATOM 1157 O O . THR A 1 80 ? -22.25557 -34.42438 6.61839 1.000 10.40334 80 THR A O 1
ATOM 1168 N N . ALA A 1 81 ? -21.86813 -32.26027 7.18445 1.000 9.55027 81 ALA A N 1
ATOM 1169 C CA . ALA A 1 81 ? -20.95503 -31.95726 6.09475 1.000 9.41401 81 ALA A CA 1
ATOM 1170 C C . ALA A 1 81 ? -19.53002 -31.86223 6.61984 1.000 10.53222 81 ALA A C 1
ATOM 1171 O O . ALA A 1 81 ? -19.29656 -31.50970 7.78186 1.000 9.20120 81 ALA A O 1
ATOM 1178 N N . TYR A 1 82 ? -18.57211 -32.17536 5.74666 1.000 8.39455 82 TYR A N 1
ATOM 1179 C CA . TYR A 1 82 ? -17.17430 -32.20649 6.13558 1.000 9.00512 82 TYR A CA 1
ATOM 1180 C C . TYR A 1 82 ? -16.30655 -31.49143 5.12024 1.000 10.62422 82 TYR A C 1
ATOM 1181 O O . TYR A 1 82 ? -16.62042 -31.44306 3.92357 1.000 11.09765 82 TYR A O 1
ATOM 1199 N N . LEU A 1 83 ? -15.19099 -30.95863 5.62163 1.000 8.71325 83 LEU A N 1
ATOM 1200 C CA . LEU A 1 83 ? -14.09192 -30.47340 4.79086 1.000 8.63028 83 LEU A CA 1
ATOM 1201 C C . LEU A 1 83 ? -12.84561 -31.23500 5.22794 1.000 7.48041 83 LEU A C 1
ATOM 1202 O O . LEU A 1 83 ? -12.36739 -31.06201 6.35802 1.000 8.74647 83 LEU A O 1
ATOM 1218 N N . GLN A 1 84 ? -12.35233 -32.10637 4.35281 1.000 7.39484 84 GLN A N 1
ATOM 1219 C CA . GLN A 1 84 ? -11.13592 -32.85968 4.60921 1.000 9.14982 84 GLN A CA 1
ATOM 1220 C C . GLN A 1 84 ? -9.97532 -32.09790 3.99511 1.000 8.84350 84 GLN A C 1
ATOM 1221 O O . GLN A 1 84 ? -9.91845 -31.93281 2.77520 1.000 9.37845 84 GLN A O 1
ATOM 1235 N N A MET A 1 85 ? -9.02698 -31.66219 4.82486 0.424 9.66575 85 MET A N 1
ATOM 1236 N N B MET A 1 85 ? -9.07631 -31.62734 4.84596 0.576 9.68662 85 MET A N 1
ATOM 1237 C CA A MET A 1 85 ? -7.95018 -30.77922 4.38154 0.424 10.32362 85 MET A CA 1
ATOM 1238 C CA B MET A 1 85 ? -7.93940 -30.81120 4.44910 0.576 9.71128 85 MET A CA 1
ATOM 1239 C C A MET A 1 85 ? -6.60375 -31.46871 4.52001 0.424 10.40016 85 MET A C 1
ATOM 1240 C C B MET A 1 85 ? -6.70436 -31.69329 4.51138 0.576 10.59574 85 MET A C 1
ATOM 1241 O O A MET A 1 85 ? -6.08731 -31.61552 5.63076 0.424 11.12601 85 MET A O 1
ATOM 1242 O O B MET A 1 85 ? -6.41141 -32.28091 5.55642 0.576 13.48265 85 MET A O 1
ATOM 1269 N N . ASN A 1 86 ? -6.00830 -31.81785 3.39260 1.000 12.08553 86 ASN A N 1
ATOM 1270 C CA . ASN A 1 86 ? -4.75685 -32.55170 3.35678 1.000 13.50380 86 ASN A CA 1
ATOM 1271 C C . ASN A 1 86 ? -3.62753 -31.65712 2.87969 1.000 12.67021 86 ASN A C 1
ATOM 1272 O O . ASN A 1 86 ? -3.84168 -30.65988 2.19237 1.000 12.71926 86 ASN A O 1
ATOM 1284 N N . SER A 1 87 ? -2.41062 -32.03013 3.27489 1.000 12.90290 87 SER A N 1
ATOM 1285 C CA . SER A 1 87 ? -1.19740 -31.33389 2.83891 1.000 13.38747 87 SER A CA 1
ATOM 1286 C C . SER A 1 87 ? -1.31397 -29.83535 3.08123 1.000 10.90358 87 SER A C 1
ATOM 1287 O O . SER A 1 87 ? -1.11664 -29.00138 2.18770 1.000 12.68783 87 SER A O 1
ATOM 1295 N N . LEU A 1 88 ? -1.62323 -29.49245 4.32178 1.000 11.04206 88 LEU A N 1
ATOM 1296 C CA . LEU A 1 88 ? -1.84910 -28.10103 4.67669 1.000 10.89023 88 LEU A CA 1
ATOM 1297 C C . LEU A 1 88 ? -0.55160 -27.31334 4.60799 1.000 10.21763 88 LEU A C 1
ATOM 1298 O O . LEU A 1 88 ? 0.54373 -27.84262 4.84182 1.000 12.20398 88 LEU A O 1
ATOM 1314 N N A THR A 1 89 ? -0.69443 -26.02779 4.29112 0.626 10.63592 89 THR A N 1
ATOM 1315 N N B THR A 1 89 ? -0.67271 -26.02832 4.30075 0.374 11.14695 89 THR A N 1
ATOM 1316 C CA A THR A 1 89 ? 0.40950 -25.09111 4.18475 0.626 11.16529 89 THR A CA 1
ATOM 1317 C CA B THR A 1 89 ? 0.48865 -25.15235 4.26536 0.374 12.02428 89 THR A CA 1
ATOM 1318 C C A THR A 1 89 ? 0.13437 -23.87165 5.05209 0.626 10.63224 89 THR A C 1
ATOM 1319 C C B THR A 1 89 ? 0.13651 -23.81484 4.89744 0.374 11.58684 89 THR A C 1
ATOM 1320 O O A THR A 1 89 ? -0.99648 -23.61120 5.46694 0.626 9.57295 89 THR A O 1
ATOM 1321 O O B THR A 1 89 ? -1.03346 -23.45014 5.03791 0.374 8.46943 89 THR A O 1
ATOM 1342 N N . ALA A 1 90 ? 1.18282 -23.08208 5.27944 1.000 12.97867 90 ALA A N 1
ATOM 1343 C CA . ALA A 1 90 ? 1.00315 -21.82780 5.99855 1.000 12.53698 90 ALA A CA 1
ATOM 1344 C C . ALA A 1 90 ? -0.00998 -20.90117 5.33255 1.000 12.05112 90 ALA A C 1
ATOM 1345 O O . ALA A 1 90 ? -0.70382 -20.14910 6.01766 1.000 15.03048 90 ALA A O 1
ATOM 1353 N N A CYS A 1 91 ? -0.11563 -20.94908 4.00064 0.659 11.71173 91 CYS A N 1
ATOM 1354 N N B CYS A 1 91 ? -0.11462 -20.92449 4.01506 0.341 9.85813 91 CYS A N 1
ATOM 1355 C CA A CYS A 1 91 ? -1.06706 -20.11096 3.28083 0.659 14.06293 91 CYS A CA 1
ATOM 1356 C CA B CYS A 1 91 ? -1.06943 -20.02367 3.38175 0.341 9.86880 91 CYS A CA 1
ATOM 1357 C C A CYS A 1 91 ? -2.51142 -20.49211 3.54340 0.659 11.68563 91 CYS A C 1
ATOM 1358 C C B CYS A 1 91 ? -2.50573 -20.52602 3.46345 0.341 8.25706 91 CYS A C 1
ATOM 1359 O O A CYS A 1 91 ? -3.41859 -19.72143 3.20299 0.659 14.58469 91 CYS A O 1
ATOM 1360 O O B CYS A 1 91 ? -3.40524 -19.87385 2.91878 0.341 9.44281 91 CYS A O 1
ATOM 1375 N N . ASP A 1 92 ? -2.74447 -21.64925 4.13707 1.000 8.81100 92 ASP A N 1
ATOM 1376 C CA . ASP A 1 92 ? -4.08929 -22.09022 4.46684 1.000 8.19420 92 ASP A CA 1
ATOM 1377 C C . ASP A 1 92 ? -4.54225 -21.59084 5.83460 1.000 8.24103 92 ASP A C 1
ATOM 1378 O O . ASP A 1 92 ? -5.67501 -21.85991 6.23481 1.000 9.08230 92 ASP A O 1
ATOM 1388 N N . THR A 1 93 ? -3.67763 -20.90010 6.56832 1.000 7.57431 93 THR A N 1
ATOM 1389 C CA . THR A 1 93 ? -4.05455 -20.38082 7.87611 1.000 7.39770 93 THR A CA 1
ATOM 1390 C C . THR A 1 93 ? -5.20703 -19.39483 7.72965 1.000 7.16893 93 THR A C 1
ATOM 1391 O O . THR A 1 93 ? -5.11562 -18.41799 6.97168 1.000 8.70950 93 THR A O 1
ATOM 1402 N N . ALA A 1 94 ? -6.30327 -19.65712 8.44283 1.000 7.74606 94 ALA A N 1
ATOM 1403 C CA . ALA A 1 94 ? -7.51838 -18.86171 8.27515 1.000 7.27154 94 ALA A CA 1
ATOM 1404 C C . ALA A 1 94 ? -8.58554 -19.39519 9.21684 1.000 7.90803 94 ALA A C 1
ATOM 1405 O O . ALA A 1 94 ? -8.48214 -20.51566 9.72439 1.000 8.43619 94 ALA A O 1
ATOM 1412 N N . VAL A 1 95 ? -9.62542 -18.58231 9.42654 1.000 7.22018 95 VAL A N 1
ATOM 1413 C CA . VAL A 1 95 ? -10.86421 -19.06634 10.02608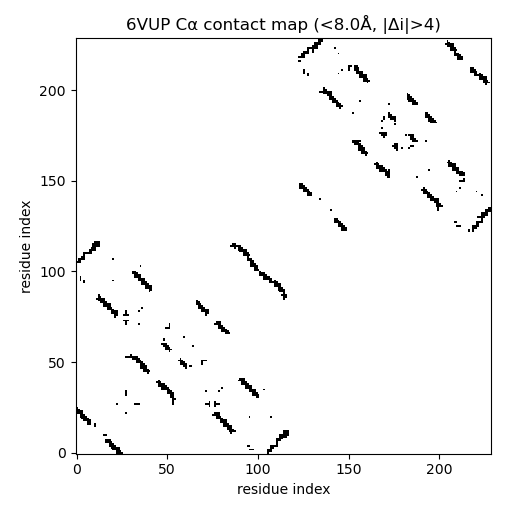 1.000 6.81227 95 VAL A CA 1
ATOM 1414 C C . VAL A 1 95 ? -11.69905 -19.66015 8.90720 1.000 7.50777 95 VAL A C 1
ATOM 1415 O O . VAL A 1 95 ? -11.86659 -19.03244 7.85846 1.000 8.16331 95 VAL A O 1
ATOM 1428 N N . TYR A 1 96 ? -12.17808 -20.88682 9.11478 1.000 8.18389 96 TYR A N 1
ATOM 1429 C CA . TYR A 1 96 ? -12.96840 -21.61964 8.13219 1.000 7.59078 96 TYR A CA 1
ATOM 1430 C C . TYR A 1 96 ? -14.42282 -21.66945 8.58018 1.000 7.01817 96 TYR A C 1
ATOM 1431 O O . TYR A 1 96 ? -14.71256 -22.07577 9.70957 1.000 7.93002 96 TYR A O 1
ATOM 1449 N N . TYR A 1 97 ? -15.32476 -21.27036 7.68777 1.000 7.22117 97 TYR A N 1
ATOM 1450 C CA . TYR A 1 97 ? -16.75610 -21.29438 7.92016 1.000 7.50002 97 TYR A CA 1
ATOM 1451 C C . TYR A 1 97 ? -17.42902 -22.28003 6.98239 1.000 7.65226 97 TYR A C 1
ATOM 1452 O O . TYR A 1 97 ? -17.02952 -22.41526 5.82631 1.000 8.46327 97 TYR A O 1
ATOM 1470 N N . CYS A 1 98 ? -18.46504 -22.94906 7.46914 1.000 9.07138 98 CYS A N 1
ATOM 1471 C CA . CYS A 1 98 ? -19.41970 -23.59977 6.58534 1.000 7.92007 98 CYS A CA 1
ATOM 1472 C C . CYS A 1 98 ? -20.68148 -22.74844 6.53774 1.000 7.62581 98 CYS A C 1
ATOM 1473 O O . CYS A 1 98 ? -20.94421 -21.96059 7.45149 1.000 8.87451 98 CYS A O 1
ATOM 1480 N N . ALA A 1 99 ? -21.41508 -22.85535 5.43076 1.000 7.67103 99 ALA A N 1
ATOM 1481 C CA . ALA A 1 99 ? -22.63133 -22.08239 5.24283 1.000 8.39387 99 ALA A CA 1
ATOM 1482 C C . ALA A 1 99 ? -23.61700 -22.88574 4.40915 1.000 8.53751 99 ALA A C 1
ATOM 1483 O O . ALA A 1 99 ? -23.23374 -23.64369 3.51848 1.000 11.57280 99 ALA A O 1
ATOM 1490 N N A GLN A 1 100 ? -24.89594 -22.68451 4.66728 0.470 11.02707 100 GLN A N 1
ATOM 1491 N N B GLN A 1 100 ? -24.89826 -22.71737 4.73780 0.530 9.38681 100 GLN A N 1
ATOM 1492 C CA A GLN A 1 100 ? -25.93494 -23.45749 3.99660 0.470 13.28287 100 GLN A CA 1
ATOM 1493 C CA B GLN A 1 100 ? -25.97252 -23.34667 3.98733 0.530 10.13677 100 GLN A CA 1
ATOM 1494 C C A GLN A 1 100 ? -26.45090 -22.67127 2.79609 0.470 16.49807 100 GLN A C 1
ATOM 1495 C C B GLN A 1 100 ? -26.23224 -22.55819 2.71954 0.530 14.48516 100 GLN A C 1
ATOM 1496 O O A GLN A 1 100 ? -26.92817 -21.53758 2.94122 0.470 18.32527 100 GLN A O 1
ATOM 1497 O O B GLN A 1 100 ? -26.35933 -21.32950 2.75082 0.530 15.08876 100 GLN A O 1
ATOM 1524 N N . SER A 1 101 ? -26.31466 -23.27424 1.61308 1.000 19.78953 101 SER A N 1
ATOM 1525 C CA . SER A 1 101 ? -26.69924 -22.71729 0.32963 1.000 27.21866 101 SER A CA 1
ATOM 1526 C C . SER A 1 101 ? -28.03925 -23.33476 -0.04843 1.000 30.33659 101 SER A C 1
ATOM 1527 O O . SER A 1 101 ? -28.41471 -24.41699 0.42152 1.000 27.62624 101 SER A O 1
ATOM 1536 N N . ALA A 1 102 ? -28.79549 -22.63307 -0.87449 1.000 35.75748 102 ALA A N 1
ATOM 1537 C CA . ALA A 1 102 ? -30.13902 -23.12955 -1.12318 1.000 38.48256 102 ALA A CA 1
ATOM 1538 C C . ALA A 1 102 ? -30.67351 -22.54243 -2.41473 1.000 42.20407 102 ALA A C 1
ATOM 1539 O O . ALA A 1 102 ? -30.20595 -21.50633 -2.89511 1.000 44.54614 102 ALA A O 1
ATOM 1546 N N . ILE A 1 103 ? -31.65398 -23.24311 -2.97738 1.000 44.12408 103 ILE A N 1
ATOM 1547 C CA . ILE A 1 103 ? -32.25300 -22.87541 -4.25226 1.000 44.20717 103 ILE A CA 1
ATOM 1548 C C . ILE A 1 103 ? -33.74776 -23.16511 -4.20207 1.000 45.72039 103 ILE A C 1
ATOM 1549 O O . ILE A 1 103 ? -34.16600 -24.20891 -3.69380 1.000 45.78397 103 ILE A O 1
ATOM 1565 N N . SER A 1 109 ? -29.50602 -17.84133 -4.94158 1.000 25.85949 109 SER A N 1
ATOM 1566 C CA . SER A 1 109 ? -28.48095 -18.67530 -4.32353 1.000 22.74064 109 SER A CA 1
ATOM 1567 C C . SER A 1 109 ? -27.54552 -17.80184 -3.49198 1.000 20.74484 109 SER A C 1
ATOM 1568 O O . SER A 1 109 ? -26.80413 -16.96603 -4.03397 1.000 20.75858 109 SER A O 1
ATOM 1576 N N . ALA A 1 110 ? -27.58299 -18.01363 -2.17602 1.000 17.05926 110 ALA A N 1
ATOM 1577 C CA . ALA A 1 110 ? -26.84858 -17.20363 -1.22482 1.000 18.73107 110 ALA A CA 1
ATOM 1578 C C . ALA A 1 110 ? -26.52358 -18.06295 -0.01636 1.000 21.08393 110 ALA A C 1
ATOM 1579 O O . ALA A 1 110 ? -27.19843 -19.05892 0.25938 1.000 25.06272 110 ALA A O 1
ATOM 1586 N N . MET A 1 111 ? -25.48217 -17.66081 0.70333 1.000 17.20167 111 MET A N 1
ATOM 1587 C CA . MET A 1 111 ? -24.97002 -18.41179 1.84046 1.000 17.00581 111 MET A CA 1
ATOM 1588 C C . MET A 1 111 ? -25.65605 -17.90045 3.09383 1.000 16.17570 111 MET A C 1
ATOM 1589 O O . MET A 1 111 ? -25.56276 -16.71523 3.43184 1.000 16.52288 111 MET A O 1
ATOM 1603 N N . ASP A 1 112 ? -26.35235 -18.78735 3.77568 1.000 19.84507 112 ASP A N 1
ATOM 1604 C CA . ASP A 1 112 ? -27.08338 -18.41614 4.96373 1.000 22.72075 112 ASP A CA 1
ATOM 1605 C C . ASP A 1 112 ? -26.71196 -19.36593 6.08800 1.000 19.97495 112 ASP A C 1
ATOM 1606 O O . ASP A 1 112 ? -26.02198 -20.37408 5.89393 1.000 22.50399 112 ASP A O 1
ATOM 1615 N N . HIS A 1 113 ? -27.12596 -18.99799 7.28509 1.000 21.16015 113 HIS A N 1
ATOM 1616 C CA . HIS A 1 113 ? -26.98316 -19.85632 8.44657 1.000 18.73625 113 HIS A CA 1
ATOM 1617 C C . HIS A 1 113 ? -25.55936 -20.37293 8.57157 1.000 19.43400 113 HIS A C 1
ATOM 1618 O O . HIS A 1 113 ? -25.30294 -21.57001 8.63547 1.000 28.20593 113 HIS A O 1
ATOM 1632 N N . TRP A 1 114 ? -24.62843 -19.43535 8.59915 1.000 14.55641 114 TRP A N 1
ATOM 1633 C CA . TRP A 1 114 ? -23.22547 -19.78832 8.66215 1.000 13.09297 114 TRP A CA 1
ATOM 1634 C C . TRP A 1 114 ? -22.89723 -20.42541 10.00365 1.000 13.26993 114 TRP A C 1
ATOM 1635 O O . TRP A 1 114 ? -23.46382 -20.06311 11.04145 1.000 16.25031 114 TRP A O 1
ATOM 1656 N N . GLY A 1 115 ? -21.96007 -21.37812 9.98036 1.000 11.62767 115 GLY A N 1
ATOM 1657 C CA . GLY A 1 115 ? -21.34180 -21.83337 11.21082 1.000 12.75923 115 GLY A CA 1
ATOM 1658 C C . GLY A 1 115 ? -20.50565 -20.73012 11.83485 1.000 8.28882 115 GLY A C 1
ATOM 1659 O O . GLY A 1 115 ? -20.21447 -19.70972 11.22305 1.000 10.03486 115 GLY A O 1
ATOM 1663 N N . GLN A 1 116 ? -20.10063 -20.93430 13.08983 1.000 9.51549 116 GLN A N 1
ATOM 1664 C CA . GLN A 1 116 ? -19.42840 -19.86948 13.82413 1.000 8.84374 116 GLN A CA 1
ATOM 1665 C C . GLN A 1 116 ? -17.96822 -19.69948 13.44070 1.000 8.19928 116 GLN A C 1
ATOM 1666 O O . GLN A 1 116 ? -17.36156 -18.69569 13.83715 1.000 10.92418 116 GLN A O 1
ATOM 1680 N N . GLY A 1 117 ? -17.41735 -20.60456 12.64211 1.000 8.05194 117 GLY A N 1
ATOM 1681 C CA . GLY A 1 117 ? -16.03251 -20.50732 12.21131 1.000 9.44690 117 GLY A CA 1
ATOM 1682 C C . GLY A 1 117 ? -15.08980 -21.19181 13.17898 1.000 8.73350 117 GLY A C 1
ATOM 1683 O O . GLY A 1 117 ? -15.31192 -21.22433 14.39134 1.000 10.12715 117 GLY A O 1
ATOM 1687 N N . THR A 1 118 ? -14.02171 -21.76522 12.62366 1.000 8.50597 118 THR A N 1
ATOM 1688 C CA . THR A 1 118 ? -12.93192 -22.30042 13.41448 1.000 7.83050 118 THR A CA 1
ATOM 1689 C C . THR A 1 118 ? -11.58974 -21.92192 12.80133 1.000 7.31020 118 THR A C 1
ATOM 1690 O O . THR A 1 118 ? -11.41388 -21.95467 11.57349 1.000 9.19972 118 THR A O 1
ATOM 1701 N N . LEU A 1 119 ? -10.64697 -21.56708 13.67363 1.000 8.26590 119 LEU A N 1
ATOM 1702 C CA . LEU A 1 119 ? -9.31326 -21.17958 13.23709 1.000 8.93201 119 LEU A CA 1
ATOM 1703 C C . LEU A 1 119 ? -8.47589 -22.41717 12.97623 1.000 7.33635 119 LEU A C 1
ATOM 1704 O O . LEU A 1 119 ? -8.39792 -23.31776 13.81806 1.000 8.90814 119 LEU A O 1
ATOM 1720 N N . VAL A 1 120 ? -7.86670 -22.44994 11.79368 1.000 7.26589 120 VAL A N 1
ATOM 1721 C CA . VAL A 1 120 ? -6.83829 -23.41841 11.42289 1.000 8.12096 120 VAL A CA 1
ATOM 1722 C C . VAL A 1 120 ? -5.55495 -22.62486 11.23573 1.000 7.77922 120 VAL A C 1
ATOM 1723 O O . VAL A 1 120 ? -5.49242 -21.72339 10.38946 1.000 8.66672 120 VAL A O 1
ATOM 1736 N N . THR A 1 121 ? -4.53255 -22.94707 12.02130 1.000 7.54684 121 THR A N 1
ATOM 1737 C CA . THR A 1 121 ? -3.22521 -22.32472 11.87069 1.000 8.60328 121 THR A CA 1
ATOM 1738 C C . THR A 1 121 ? -2.22585 -23.40598 11.51864 1.000 8.36829 121 THR A C 1
ATOM 1739 O O . THR A 1 121 ? -2.18093 -24.44602 12.18133 1.000 9.77240 121 THR A O 1
ATOM 1750 N N . VAL A 1 122 ? -1.47133 -23.18144 10.45183 1.000 9.81039 122 VAL A N 1
ATOM 1751 C CA . VAL A 1 122 ? -0.55488 -24.18385 9.92756 1.000 11.19979 122 VAL A CA 1
ATOM 1752 C C . VAL A 1 122 ? 0.85172 -23.65411 10.14467 1.000 12.81652 122 VAL A C 1
ATOM 1753 O O . VAL A 1 122 ? 1.27091 -22.69332 9.48321 1.000 13.94484 122 VAL A O 1
ATOM 1766 N N . SER A 1 123 ? 1.57988 -24.27236 11.06694 1.000 11.52217 123 SER A N 1
ATOM 1767 C CA . SER A 1 123 ? 2.89420 -23.77632 11.42158 1.000 14.46510 123 SER A CA 1
ATOM 1768 C C . SER A 1 123 ? 3.65221 -24.86591 12.17371 1.000 15.11730 123 SER A C 1
ATOM 1769 O O . SER A 1 123 ? 3.06639 -25.64833 12.89702 1.000 15.27506 123 SER A O 1
ATOM 1777 N N . SER A 1 124 ? 4.97290 -24.88283 11.94795 1.000 20.09702 124 SER A N 1
ATOM 1778 C CA . SER A 1 124 ? 5.90633 -25.77100 12.63367 1.000 23.51492 124 SER A CA 1
ATOM 1779 C C . SER A 1 124 ? 6.75341 -24.99537 13.63221 1.000 25.22719 124 SER A C 1
ATOM 1780 O O . SER A 1 124 ? 7.71765 -25.53908 14.15863 1.000 26.24914 124 SER A O 1
ATOM 1784 N N . GLY A 1 125 ? 6.47249 -23.71664 13.80185 1.000 24.42909 125 GLY A N 1
ATOM 1785 C CA . GLY A 1 125 ? 7.39730 -22.86231 14.51102 1.000 26.46578 125 GLY A CA 1
ATOM 1786 C C . GLY A 1 125 ? 7.13103 -22.78955 15.99722 1.000 28.09567 125 GLY A C 1
ATOM 1787 O O . GLY A 1 125 ? 6.03847 -23.06729 16.50328 1.000 28.18644 125 GLY A O 1
ATOM 1791 N N . GLY A 1 126 ? 8.17209 -22.41011 16.72047 1.000 27.02562 126 GLY A N 1
ATOM 1792 C CA . GLY A 1 126 ? 7.98686 -21.97541 18.07929 1.000 24.59177 126 GLY A CA 1
ATOM 1793 C C . GLY A 1 126 ? 7.23171 -20.65903 18.08504 1.000 22.51795 126 GLY A C 1
ATOM 1794 O O . GLY A 1 126 ? 6.64823 -20.21993 17.08963 1.000 23.59466 126 GLY A O 1
ATOM 1798 N N . GLY A 1 127 ? 7.25876 -20.01761 19.24300 1.000 20.52781 127 GLY A N 1
ATOM 1799 C CA . GLY A 1 127 ? 6.61155 -18.74241 1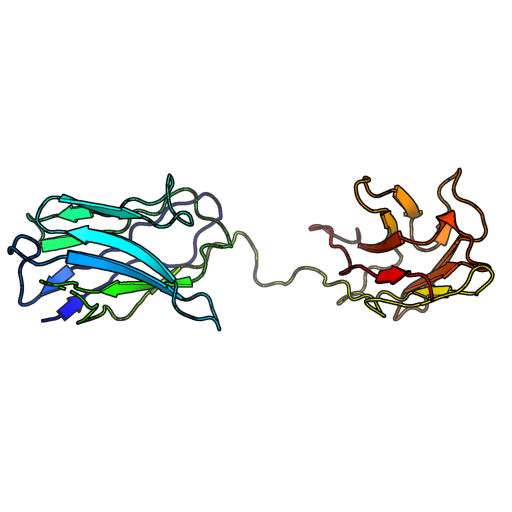9.43761 1.000 21.13156 127 GLY A CA 1
ATOM 1800 C C . GLY A 1 127 ? 7.43184 -17.54441 19.03644 1.000 24.14938 127 GLY A C 1
ATOM 1801 O O . GLY A 1 127 ? 6.96361 -16.41047 19.18549 1.000 29.85352 127 GLY A O 1
ATOM 1805 N N . GLY A 1 128 ? 8.64236 -17.74719 18.52227 1.000 24.19624 128 GLY A N 1
ATOM 1806 C CA . GLY A 1 128 ? 9.47850 -16.64497 18.10997 1.000 25.79725 128 GLY A CA 1
ATOM 1807 C C . GLY A 1 128 ? 9.13372 -16.15449 16.71723 1.000 27.26100 128 GLY A C 1
ATOM 1808 O O . GLY A 1 128 ? 8.17685 -16.59221 16.07836 1.000 31.64507 128 GLY A O 1
ATOM 1812 N N . SER A 1 129 ? 9.94710 -15.21797 16.24171 1.000 27.25345 129 SER A N 1
ATOM 1813 C CA . SER A 1 129 ? 9.77051 -14.62916 14.92608 1.000 28.40104 129 SER A CA 1
ATOM 1814 C C . SER A 1 129 ? 11.05768 -14.77440 14.13126 1.000 24.19247 129 SER A C 1
ATOM 1815 O O . SER A 1 129 ? 12.15930 -14.74600 14.68993 1.000 24.61649 129 SER A O 1
ATOM 1823 N N . ASP A 1 130 ? 10.90923 -14.93637 12.81824 1.000 22.67113 130 ASP A N 1
ATOM 1824 C CA . ASP A 1 130 ? 12.06376 -14.92010 11.93662 1.000 21.69223 130 ASP A CA 1
ATOM 1825 C C . ASP A 1 130 ? 12.71676 -13.53701 12.00098 1.000 21.29820 130 ASP A C 1
ATOM 1826 O O . ASP A 1 130 ? 12.08843 -12.54480 12.37545 1.000 22.46662 130 ASP A O 1
ATOM 1835 N N . ILE A 1 131 ? 13.99301 -13.47607 11.61250 1.000 19.54755 131 ILE A N 1
ATOM 1836 C CA . ILE A 1 131 ? 14.68793 -12.19304 11.54946 1.000 17.26655 131 ILE A CA 1
ATOM 1837 C C . ILE A 1 131 ? 14.19577 -11.44296 10.32418 1.000 16.77994 131 ILE A C 1
ATOM 1838 O O . ILE A 1 131 ? 14.25945 -11.95271 9.19771 1.000 17.91992 131 ILE A O 1
ATOM 1854 N N . GLN A 1 132 ? 13.69797 -10.22943 10.52528 1.000 17.98114 132 GLN A N 1
ATOM 1855 C CA . GLN A 1 132 ? 13.17519 -9.42019 9.44114 1.000 19.46412 132 GLN A CA 1
ATOM 1856 C C . GLN A 1 132 ? 14.25034 -8.44568 9.00429 1.000 17.53530 132 GLN A C 1
ATOM 1857 O O . GLN A 1 132 ? 14.83598 -7.73843 9.83124 1.000 16.65438 132 GLN A O 1
ATOM 1864 N N . MET A 1 133 ? 14.53187 -8.44131 7.71011 1.000 15.32116 133 MET A N 1
ATOM 1865 C CA . MET A 1 133 ? 15.49711 -7.54194 7.10517 1.000 13.73585 133 MET A CA 1
ATOM 1866 C C . MET A 1 133 ? 14.73849 -6.45731 6.35870 1.000 14.02073 133 MET A C 1
ATOM 1867 O O . MET A 1 133 ? 13.85977 -6.75911 5.54175 1.000 15.70372 133 MET A O 1
ATOM 1881 N N . THR A 1 134 ? 15.05707 -5.20166 6.65601 1.000 13.98329 134 THR A N 1
ATOM 1882 C CA . THR A 1 134 ? 14.38573 -4.06300 6.04627 1.000 16.49176 134 THR A CA 1
ATOM 1883 C C . THR A 1 134 ? 15.42726 -3.24218 5.30385 1.000 13.66359 134 THR A C 1
ATOM 1884 O O . THR A 1 134 ? 16.39440 -2.78314 5.91528 1.000 15.75438 134 THR A O 1
ATOM 1895 N N . GLN A 1 135 ? 15.23288 -3.05404 3.99742 1.000 13.94379 135 GLN A N 1
ATOM 1896 C CA . GLN A 1 135 ? 16.11448 -2.19754 3.21021 1.000 13.30781 135 GLN A CA 1
ATOM 1897 C C . GLN A 1 135 ? 15.48031 -0.83336 3.00890 1.000 15.35401 135 GLN A C 1
ATOM 1898 O O . GLN A 1 135 ? 14.25566 -0.67541 3.02971 1.000 18.46359 135 GLN A O 1
ATOM 1912 N N . SER A 1 136 ? 16.33423 0.14095 2.73791 1.000 16.35001 136 SER A N 1
ATOM 1913 C CA . SER A 1 136 ? 15.85227 1.45691 2.38788 1.000 16.77688 136 SER A CA 1
ATOM 1914 C C . SER A 1 136 ? 16.81108 2.07171 1.38262 1.000 16.90321 136 SER A C 1
ATOM 1915 O O . SER A 1 136 ? 18.03414 1.95770 1.55335 1.000 18.64153 136 SER A O 1
ATOM 1923 N N . PRO A 1 137 ? 16.30058 2.70109 0.31308 1.000 16.44471 137 PRO A N 1
ATOM 1924 C CA . PRO A 1 137 ? 14.88692 2.80620 -0.05847 1.000 14.48654 137 PRO A CA 1
ATOM 1925 C C . PRO A 1 137 ? 14.44554 1.55837 -0.81063 1.000 17.24255 137 PRO A C 1
ATOM 1926 O O . PRO A 1 137 ? 15.28031 0.70861 -1.11793 1.000 21.80082 137 PRO A O 1
ATOM 1937 N N A SER A 1 138 ? 13.16016 1.44357 -1.12831 0.503 18.04660 138 SER A N 1
ATOM 1938 N N B SER A 1 138 ? 13.14884 1.45197 -1.11818 0.497 18.33624 138 SER A N 1
ATOM 1939 C CA A SER A 1 138 ? 12.72243 0.33161 -1.96045 0.503 18.13986 138 SER A CA 1
ATOM 1940 C CA B SER A 1 138 ? 12.68527 0.35401 -1.95906 0.497 18.79902 138 SER A CA 1
ATOM 1941 C C A SER A 1 138 ? 13.00518 0.57929 -3.43442 0.503 16.36748 138 SER A C 1
ATOM 1942 C C B SER A 1 138 ? 13.06829 0.57906 -3.41545 0.497 16.69292 138 SER A C 1
ATOM 1943 O O A SER A 1 138 ? 13.06604 -0.37650 -4.21325 0.503 16.12516 138 SER A O 1
ATOM 1944 O O B SER A 1 138 ? 13.25840 -0.38150 -4.16629 0.497 16.40526 138 SER A O 1
ATOM 1959 N N . SER A 1 139 ? 13.19458 1.83351 -3.82925 1.000 16.99278 139 SER A N 1
ATOM 1960 C CA . SER A 1 139 ? 13.63613 2.15327 -5.17083 1.000 16.14703 139 SER A CA 1
ATOM 1961 C C . SER A 1 139 ? 14.39489 3.46350 -5.09861 1.000 13.98167 139 SER A C 1
ATOM 1962 O O . SER A 1 139 ? 14.15701 4.28786 -4.21112 1.000 14.96987 139 SER A O 1
ATOM 1971 N N . LEU A 1 140 ? 15.31714 3.64155 -6.03066 1.000 14.07143 140 LEU A N 1
ATOM 1972 C CA . LEU A 1 140 ? 16.03638 4.90213 -6.13313 1.000 14.43040 140 LEU A CA 1
ATOM 1973 C C . LEU A 1 140 ? 16.38308 5.13238 -7.58789 1.000 14.86743 140 LEU A C 1
ATOM 1974 O O . LEU A 1 140 ? 16.54818 4.18854 -8.35748 1.000 14.22799 140 LEU A O 1
ATOM 1990 N N A SER A 1 141 ? 16.48005 6.40295 -7.94770 0.622 15.01777 141 SER A N 1
ATOM 1991 N N B SER A 1 141 ? 16.48832 6.39533 -7.96511 0.378 14.31634 141 SER A N 1
ATOM 1992 C CA A SER A 1 141 ? 16.82581 6.83289 -9.29051 0.622 14.94768 141 SER A CA 1
ATOM 1993 C CA B SER A 1 141 ? 16.82899 6.76473 -9.32848 0.378 13.77905 141 SER A CA 1
ATOM 1994 C C A SER A 1 141 ? 18.24088 7.39633 -9.26265 0.622 14.86170 141 SER A C 1
ATOM 1995 C C B SER A 1 141 ? 18.18416 7.45621 -9.33088 0.378 14.42666 141 SER A C 1
ATOM 1996 O O A SER A 1 141 ? 18.62467 8.09895 -8.31937 0.622 16.46652 141 SER A O 1
ATOM 1997 O O B SER A 1 141 ? 18.46160 8.31251 -8.48402 0.378 16.71519 141 SER A O 1
ATOM 2012 N N . ALA A 1 142 ? 19.02555 7.07627 -10.28613 1.000 12.72121 142 ALA A N 1
ATOM 2013 C CA . ALA A 1 142 ? 20.39897 7.54411 -10.31878 1.000 12.95605 142 ALA A CA 1
ATOM 2014 C C . ALA A 1 142 ? 20.84943 7.68444 -11.75846 1.000 14.86477 142 ALA A C 1
ATOM 2015 O O . ALA A 1 142 ? 20.28371 7.08234 -12.66856 1.000 15.78157 142 ALA A O 1
ATOM 2023 N N . SER A 1 143 ? 21.87705 8.49933 -11.94195 1.000 15.90600 143 SER A N 1
ATOM 2024 C CA . SER A 1 143 ? 22.54113 8.64119 -13.22243 1.000 16.29006 143 SER A CA 1
ATOM 2025 C C . SER A 1 143 ? 23.87863 7.92423 -13.18479 1.000 13.72369 143 SER A C 1
ATOM 2026 O O . SER A 1 143 ? 24.46715 7.71126 -12.11903 1.000 13.42921 143 SER A O 1
ATOM 2034 N N . VAL A 1 144 ? 24.34949 7.55153 -14.37647 1.000 15.49637 144 VAL A N 1
ATOM 2035 C CA . VAL A 1 144 ? 25.69913 7.02415 -14.50804 1.000 15.91904 144 VAL A CA 1
ATOM 2036 C C . VAL A 1 144 ? 26.66891 8.01466 -13.89468 1.000 16.31351 144 VAL A C 1
ATOM 2037 O O . VAL A 1 144 ? 26.58517 9.22521 -14.13861 1.000 16.75104 144 VAL A O 1
ATOM 2050 N N . GLY A 1 145 ? 27.58636 7.49904 -13.08209 1.000 13.33673 145 GLY A N 1
ATOM 2051 C CA . GLY A 1 145 ? 28.55276 8.29633 -12.36619 1.000 13.17672 145 GLY A CA 1
ATOM 2052 C C . GLY A 1 145 ? 28.15590 8.65298 -10.94679 1.000 13.62301 145 GLY A C 1
ATOM 2053 O O . GLY A 1 145 ? 29.00490 9.13192 -10.19047 1.000 16.14606 145 GLY A O 1
ATOM 2057 N N . ASP A 1 146 ? 26.90337 8.42355 -10.55800 1.000 12.87623 146 ASP A N 1
ATOM 2058 C CA . ASP A 1 146 ? 26.45078 8.81236 -9.23296 1.000 12.43632 146 ASP A CA 1
ATOM 2059 C C . ASP A 1 146 ? 27.00263 7.87040 -8.16728 1.000 12.99211 146 ASP A C 1
ATOM 2060 O O . ASP A 1 146 ? 27.17385 6.66902 -8.39721 1.000 12.61846 146 ASP A O 1
ATOM 2069 N N . ARG A 1 147 ? 27.23624 8.42424 -6.97353 1.000 10.82812 147 ARG A N 1
ATOM 2070 C CA . ARG A 1 147 ? 27.42555 7.61737 -5.77639 1.000 9.50711 147 ARG A CA 1
ATOM 2071 C C . ARG A 1 147 ? 26.05623 7.16607 -5.28887 1.000 9.54145 147 ARG A C 1
ATOM 2072 O O . ARG A 1 147 ? 25.11995 7.96741 -5.23283 1.000 11.67471 147 ARG A O 1
ATOM 2093 N N . VAL A 1 148 ? 25.94262 5.88924 -4.94250 1.000 9.34551 148 VAL A N 1
ATOM 2094 C CA . VAL A 1 148 ? 24.68680 5.29691 -4.50335 1.000 10.40258 148 VAL A CA 1
ATOM 2095 C C . VAL A 1 148 ? 24.92761 4.54766 -3.19887 1.000 10.35607 148 VAL A C 1
ATOM 2096 O O . VAL A 1 148 ? 25.90542 3.80505 -3.08224 1.000 11.14271 148 VAL A O 1
ATOM 2109 N N . THR A 1 149 ? 24.05896 4.76458 -2.20869 1.000 10.97109 149 THR A N 1
ATOM 2110 C CA . THR A 1 149 ? 24.09728 4.00751 -0.95809 1.000 11.63723 149 THR A CA 1
ATOM 2111 C C . THR A 1 149 ? 22.73261 3.38964 -0.67977 1.000 12.27173 149 THR A C 1
ATOM 2112 O O . THR A 1 149 ? 21.69921 4.04551 -0.83298 1.000 15.93209 149 THR A O 1
ATOM 2123 N N . ILE A 1 150 ? 22.73866 2.11653 -0.30394 1.000 11.48254 150 ILE A N 1
ATOM 2124 C CA . ILE A 1 150 ? 21.54016 1.35840 0.02003 1.000 11.06073 150 ILE A CA 1
ATOM 2125 C C . ILE A 1 150 ? 21.73434 0.83107 1.42710 1.000 10.13798 150 ILE A C 1
ATOM 2126 O O . ILE A 1 150 ? 22.81573 0.34089 1.75767 1.000 12.91707 150 ILE A O 1
ATOM 2142 N N . THR A 1 151 ? 20.70860 0.93486 2.25886 1.000 11.20342 151 THR A N 1
ATOM 2143 C CA . THR A 1 151 ? 20.84045 0.49363 3.63747 1.000 11.37251 151 THR A CA 1
ATOM 2144 C C . THR A 1 151 ? 19.96731 -0.71905 3.92112 1.000 11.81287 151 THR A C 1
ATOM 2145 O O . THR A 1 151 ? 18.95578 -0.96463 3.25694 1.000 13.82108 151 THR A O 1
ATOM 2156 N N A CYS A 1 152 ? 20.35184 -1.45929 4.96062 0.511 11.66578 152 CYS A N 1
ATOM 2157 N N B CYS A 1 152 ? 20.37702 -1.47829 4.91551 0.324 11.84769 152 CYS A N 1
ATOM 2158 N N C CYS A 1 152 ? 20.40658 -1.51409 4.89786 0.165 12.07231 152 CYS A N 1
ATOM 2159 C CA A CYS A 1 152 ? 19.65501 -2.67118 5.38563 0.511 11.63068 152 CYS A CA 1
ATOM 2160 C CA B CYS A 1 152 ? 19.50249 -2.49238 5.45565 0.324 12.07776 152 CYS A CA 1
ATOM 2161 C CA C CYS A 1 152 ? 19.63550 -2.63225 5.42194 0.165 12.26819 152 CYS A CA 1
ATOM 2162 C C A CYS A 1 152 ? 19.82982 -2.82711 6.89580 0.511 13.29194 152 CYS A C 1
ATOM 2163 C C B CYS A 1 152 ? 19.72221 -2.57376 6.95143 0.324 11.50000 152 CYS A C 1
ATOM 2164 C C C CYS A 1 152 ? 19.76468 -2.63905 6.93918 0.165 12.11918 152 CYS A C 1
ATOM 2165 O O A CYS A 1 152 ? 20.93066 -2.62843 7.41629 0.511 16.69704 152 CYS A O 1
ATOM 2166 O O B CYS A 1 152 ? 20.72491 -2.10456 7.49725 0.324 10.54299 152 CYS A O 1
ATOM 2167 O O C CYS A 1 152 ? 20.76264 -2.17137 7.49538 0.165 11.32613 152 CYS A O 1
ATOM 2187 N N . ARG A 1 153 ? 18.74115 -3.16073 7.60448 1.000 13.41512 153 ARG A N 1
ATOM 2188 C CA . ARG A 1 153 ? 18.79483 -3.36427 9.04254 1.000 15.75159 153 ARG A CA 1
ATOM 2189 C C . ARG A 1 153 ? 18.06776 -4.65450 9.37252 1.000 14.98894 153 ARG A C 1
ATOM 2190 O O . ARG A 1 153 ? 17.17577 -5.08700 8.63899 1.000 16.26149 153 ARG A O 1
ATOM 2213 N N . ALA A 1 154 ? 18.46714 -5.26499 10.47495 1.000 17.13025 154 ALA A N 1
ATOM 2214 C CA . ALA A 1 154 ? 17.89143 -6.51587 10.93755 1.000 19.80759 154 ALA A CA 1
ATOM 2215 C C . ALA A 1 154 ? 17.07428 -6.25684 12.19209 1.000 21.44140 154 ALA A C 1
ATOM 2216 O O . ALA A 1 154 ? 17.37753 -5.34539 12.96837 1.000 23.32581 154 ALA A O 1
ATOM 2223 N N . SER A 1 155 ? 16.02672 -7.06868 12.38418 1.000 22.81752 155 SER A N 1
ATOM 2224 C CA . SER A 1 155 ? 15.16696 -6.93158 13.55485 1.000 24.59451 155 SER A CA 1
ATOM 2225 C C . SER A 1 155 ? 15.82697 -7.44717 14.82521 1.000 27.20107 155 SER A C 1
ATOM 2226 O O . SER A 1 155 ? 15.27581 -7.24354 15.91570 1.000 28.52839 155 SER A O 1
ATOM 2234 N N . GLN A 1 156 ? 16.97573 -8.10874 14.71333 1.000 29.02547 156 GLN A N 1
ATOM 2235 C CA . GLN A 1 156 ? 17.78092 -8.46098 15.87372 1.000 33.16421 156 GLN A CA 1
ATOM 2236 C C . GLN A 1 156 ? 19.24833 -8.46364 15.46798 1.000 31.57234 156 GLN A C 1
ATOM 2237 O O . GLN A 1 156 ? 19.59284 -8.29535 14.29483 1.000 28.71019 156 GLN A O 1
ATOM 2251 N N . ASP A 1 157 ? 20.11881 -8.65067 16.45414 1.000 31.78248 157 ASP A N 1
ATOM 2252 C CA . ASP A 1 157 ? 21.55571 -8.56652 16.22935 1.000 28.55073 157 ASP A CA 1
ATOM 2253 C C . ASP A 1 157 ? 22.02891 -9.74638 15.39777 1.000 26.24066 157 ASP A C 1
ATOM 2254 O O . ASP A 1 157 ? 21.92298 -10.90441 15.82597 1.000 27.48309 157 ASP A O 1
ATOM 2263 N N . ILE A 1 158 ? 22.55879 -9.46633 14.20735 1.000 23.21394 158 ILE A N 1
ATOM 2264 C CA . ILE A 1 158 ? 23.09119 -10.49969 13.32837 1.000 20.71833 158 ILE A CA 1
ATOM 2265 C C . ILE A 1 158 ? 24.60719 -10.41873 13.20699 1.000 22.52651 158 ILE A C 1
ATOM 2266 O O . ILE A 1 158 ? 25.19195 -11.05183 12.31989 1.000 21.21371 158 ILE A O 1
ATOM 2282 N N A SER A 1 159 ? 25.25978 -9.64271 14.06919 0.532 23.96575 159 SER A N 1
ATOM 2283 N N B SER A 1 159 ? 25.27050 -9.67650 14.09106 0.468 23.94102 159 SER A N 1
ATOM 2284 C CA A SER A 1 159 ? 26.70977 -9.44072 14.00219 0.532 24.64055 159 SER A CA 1
ATOM 2285 C CA B SER A 1 159 ? 26.72488 -9.47007 14.01263 0.468 24.43770 159 SER A CA 1
ATOM 2286 C C A SER A 1 159 ? 27.03316 -8.97970 12.58158 0.532 21.67895 159 SER A C 1
ATOM 2287 C C B SER A 1 159 ? 27.03701 -8.98790 12.59484 0.468 21.94462 159 SER A C 1
ATOM 2288 O O A SER A 1 159 ? 26.34407 -8.08574 12.06962 0.532 22.37712 159 SER A O 1
ATOM 2289 O O B SER A 1 159 ? 26.34470 -8.08684 12.09911 0.468 22.66716 159 SER A O 1
ATOM 2304 N N . SER A 1 160 ? 28.03818 -9.54973 11.91736 1.000 20.65262 160 SER A N 1
ATOM 2305 C CA . SER A 1 160 ? 28.37330 -9.17077 10.54482 1.000 20.29222 160 SER A CA 1
ATOM 2306 C C . SER A 1 160 ? 27.93487 -10.21143 9.51434 1.000 18.95550 160 SER A C 1
ATOM 2307 O O . SER A 1 160 ? 28.43549 -10.20521 8.38217 1.000 17.76249 160 SER A O 1
ATOM 2315 N N . TYR A 1 161 ? 27.00142 -11.09932 9.87764 1.000 15.83851 161 TYR A N 1
ATOM 2316 C CA . TYR A 1 161 ? 26.58857 -12.20425 9.00497 1.000 15.77267 161 TYR A CA 1
ATOM 2317 C C . TYR A 1 161 ? 25.54589 -11.71039 8.00327 1.000 13.84708 161 TYR A C 1
ATOM 2318 O O . TYR A 1 161 ? 24.36344 -12.06536 8.05608 1.000 14.05250 161 TYR A O 1
ATOM 2336 N N . LEU A 1 162 ? 26.01987 -10.88493 7.06257 1.000 13.42999 162 LEU A N 1
ATOM 2337 C CA . LEU A 1 162 ? 25.16264 -10.26662 6.06518 1.000 12.91326 162 LEU A CA 1
ATOM 2338 C C . LEU A 1 162 ? 25.83017 -10.30404 4.69778 1.000 11.88953 162 LEU A C 1
ATOM 2339 O O . LEU A 1 162 ? 27.00180 -9.94268 4.56016 1.000 13.24424 162 LEU A O 1
ATOM 2355 N N . ASN A 1 163 ? 25.06608 -10.72050 3.68629 1.000 10.26816 163 ASN A N 1
ATOM 2356 C CA . ASN A 1 163 ? 25.51750 -10.72992 2.30799 1.000 10.22534 163 ASN A CA 1
ATOM 2357 C C . ASN A 1 163 ? 24.67521 -9.77254 1.47874 1.000 9.92709 163 ASN A C 1
ATOM 2358 O O . ASN A 1 163 ? 23.51645 -9.49578 1.80721 1.000 9.69598 163 ASN A O 1
ATOM 2369 N N . TRP A 1 164 ? 25.24928 -9.30904 0.36484 1.000 9.84406 164 TRP A N 1
ATOM 2370 C CA . TRP A 1 164 ? 24.53246 -8.48476 -0.60694 1.000 8.05879 164 TRP A CA 1
ATOM 2371 C C . TRP A 1 164 ? 24.55555 -9.14928 -1.97674 1.000 8.14108 164 TRP A C 1
ATOM 2372 O O . TRP A 1 164 ? 25.60234 -9.65129 -2.41433 1.000 10.59280 164 TRP A O 1
ATOM 2393 N N . TYR A 1 165 ? 23.40446 -9.12343 -2.65384 1.000 7.50455 165 TYR A N 1
ATOM 2394 C CA . TYR A 1 165 ? 23.22807 -9.70189 -3.97732 1.000 8.05270 165 TYR A CA 1
ATOM 2395 C C . TYR A 1 165 ? 22.70235 -8.65014 -4.94843 1.000 8.40780 165 TYR A C 1
ATOM 2396 O O . TYR A 1 165 ? 22.01451 -7.70452 -4.54734 1.000 9.01395 165 TYR A O 1
ATOM 2414 N N . GLN A 1 166 ? 22.99591 -8.86464 -6.23148 1.000 8.67569 166 GLN A N 1
ATOM 2415 C CA . GLN A 1 166 ? 22.48202 -8.07558 -7.33780 1.000 8.47771 166 GLN A CA 1
ATOM 2416 C C . GLN A 1 166 ? 21.65188 -8.97916 -8.23053 1.000 8.65671 166 GLN A C 1
ATOM 2417 O O . GLN A 1 166 ? 22.04088 -10.11634 -8.48425 1.000 10.57618 166 GLN A O 1
ATOM 2431 N N . GLN A 1 167 ? 20.51584 -8.47846 -8.70585 1.000 8.60551 167 GLN A N 1
ATOM 2432 C CA . GLN A 1 167 ? 19.67285 -9.24651 -9.61166 1.000 7.58559 167 GLN A CA 1
ATOM 2433 C C . GLN A 1 167 ? 19.18721 -8.35885 -10.74805 1.000 9.98383 167 GLN A C 1
ATOM 2434 O O . GLN A 1 167 ? 18.58202 -7.31390 -10.50686 1.000 10.95432 167 GLN A O 1
ATOM 2448 N N . LYS A 1 168 ? 19.45300 -8.76483 -11.95328 1.000 13.89142 168 LYS A N 1
ATOM 2449 C CA . LYS A 1 168 ? 18.91667 -8.09578 -13.13364 1.000 16.29151 168 LYS A CA 1
ATOM 2450 C C . LYS A 1 168 ? 17.65238 -8.79562 -13.60220 1.000 20.08732 168 LYS A C 1
ATOM 2451 O O . LYS A 1 168 ? 17.43332 -9.96820 -13.29562 1.000 16.91680 168 LYS A O 1
ATOM 2470 N N . PRO A 1 169 ? 16.78320 -8.10098 -14.33971 1.000 23.40041 169 PRO A N 1
ATOM 2471 C CA . PRO A 1 169 ? 15.53166 -8.72648 -14.78591 1.000 24.90050 169 PRO A CA 1
ATOM 2472 C C . PRO A 1 169 ? 15.79953 -9.98578 -15.59058 1.000 23.77705 169 PRO A C 1
ATOM 2473 O O . PRO A 1 169 ? 16.63084 -9.99726 -16.50333 1.000 25.72457 169 PRO A O 1
ATOM 2484 N N . GLY A 1 170 ? 15.08873 -11.05212 -15.23784 1.000 23.02386 170 GLY A N 1
ATOM 2485 C CA . GLY A 1 170 ? 15.20509 -12.30679 -15.94039 1.000 23.45374 170 GLY A CA 1
ATOM 2486 C C . GLY A 1 170 ? 16.44622 -13.09839 -15.62092 1.000 21.66488 170 GLY A C 1
ATOM 2487 O O . GLY A 1 170 ? 16.65837 -14.15225 -16.22944 1.000 23.98495 170 GLY A O 1
ATOM 2491 N N . LYS A 1 171 ? 17.26507 -12.63921 -14.67587 1.000 19.19345 171 LYS A N 1
ATOM 2492 C CA . LYS A 1 171 ? 18.51524 -13.29908 -14.34519 1.000 15.99611 171 LYS A CA 1
ATOM 2493 C C . LYS A 1 171 ? 18.50791 -13.74154 -12.89195 1.000 12.83661 171 LYS A C 1
ATOM 2494 O O . LYS A 1 171 ? 17.78040 -13.20138 -12.05769 1.000 12.70414 171 LYS A O 1
ATOM 2507 N N . ALA A 1 172 ? 19.36277 -14.71237 -12.59557 1.000 10.68192 172 ALA A N 1
ATOM 2508 C CA . ALA A 1 172 ? 19.52098 -15.16281 -11.23139 1.000 11.11325 172 ALA A CA 1
ATOM 2509 C C . ALA A 1 172 ? 20.30780 -14.12523 -10.43502 1.000 9.18211 172 ALA A C 1
ATOM 2510 O O . ALA A 1 172 ? 21.12464 -13.38650 -10.99715 1.000 11.05159 172 ALA A O 1
ATOM 2517 N N . PRO A 1 173 ? 20.09027 -14.05908 -9.12273 1.000 9.25007 173 PRO A N 1
AT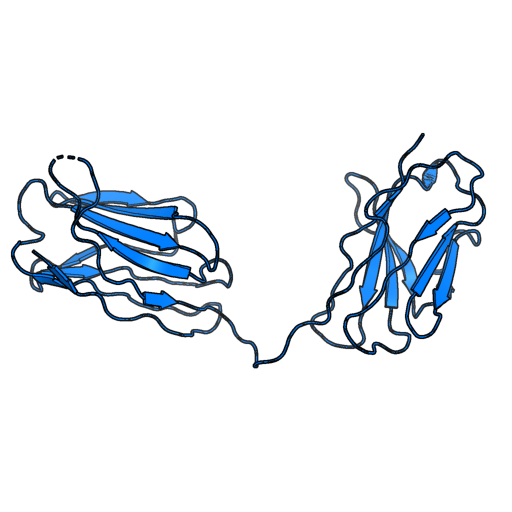OM 2518 C CA . PRO A 1 173 ? 20.91801 -13.20474 -8.27016 1.000 9.43875 173 PRO A CA 1
ATOM 2519 C C . PRO A 1 173 ? 22.39233 -13.56816 -8.35802 1.000 9.77651 173 PRO A C 1
ATOM 2520 O O . PRO A 1 173 ? 22.76273 -14.71826 -8.62009 1.000 11.25506 173 PRO A O 1
ATOM 2531 N N . LYS A 1 174 ? 23.23098 -12.56468 -8.10280 1.000 10.00107 174 LYS A N 1
ATOM 2532 C CA . LYS A 1 174 ? 24.68238 -12.69319 -8.09294 1.000 10.27065 174 LYS A CA 1
ATOM 2533 C C . LYS A 1 174 ? 25.20658 -12.13581 -6.77609 1.000 8.71113 174 LYS A C 1
ATOM 2534 O O . LYS A 1 174 ? 24.81779 -11.03999 -6.35697 1.000 10.19151 174 LYS A O 1
ATOM 2553 N N . LEU A 1 175 ? 26.09696 -12.88703 -6.13864 1.000 9.13630 175 LEU A N 1
ATOM 2554 C CA . LEU A 1 175 ? 26.70589 -12.45357 -4.88691 1.000 9.49079 175 LEU A CA 1
ATOM 2555 C C . LEU A 1 175 ? 27.70989 -11.33271 -5.15038 1.000 9.80943 175 LEU A C 1
ATOM 2556 O O . LEU A 1 175 ? 28.60978 -11.47105 -5.97918 1.000 12.10154 175 LEU A O 1
ATOM 2572 N N . LEU A 1 176 ? 27.55733 -10.22335 -4.43227 1.000 8.05666 176 LEU A N 1
ATOM 2573 C CA . LEU A 1 176 ? 28.45995 -9.08488 -4.52986 1.000 9.27947 176 LEU A CA 1
ATOM 2574 C C . LEU A 1 176 ? 29.42350 -8.99725 -3.35867 1.000 8.67607 176 LEU A C 1
ATOM 2575 O O . LEU A 1 176 ? 30.62741 -8.82768 -3.56305 1.000 10.28588 176 LEU A O 1
ATOM 2591 N N . ILE A 1 177 ? 28.89791 -9.09362 -2.14014 1.000 9.71732 177 ILE A N 1
ATOM 2592 C CA . ILE A 1 177 ? 29.63484 -8.87058 -0.90057 1.000 10.55580 177 ILE A CA 1
ATOM 2593 C C . ILE A 1 177 ? 29.18526 -9.92997 0.09821 1.000 10.64681 177 ILE A C 1
ATOM 2594 O O . ILE A 1 177 ? 27.98569 -10.20064 0.22840 1.000 10.73844 177 ILE A O 1
ATOM 2610 N N . TYR A 1 178 ? 30.13620 -10.51077 0.82430 1.000 9.73292 178 TYR A N 1
ATOM 2611 C CA . TYR A 1 178 ? 29.81914 -11.44239 1.89707 1.000 11.17510 178 TYR A CA 1
ATOM 2612 C C . TYR A 1 178 ? 30.43143 -10.94569 3.20414 1.000 10.87204 178 TYR A C 1
ATOM 2613 O O . TYR A 1 178 ? 31.37650 -10.15575 3.21437 1.000 12.84842 178 TYR A O 1
ATOM 2631 N N . TYR A 1 179 ? 29.85693 -11.40023 4.31562 1.000 10.78216 179 TYR A N 1
ATOM 2632 C CA . TYR A 1 179 ? 30.31970 -11.02980 5.65282 1.000 12.38179 179 TYR A CA 1
ATOM 2633 C C . TYR A 1 179 ? 30.51996 -9.51804 5.76062 1.000 11.49093 179 TYR A C 1
ATOM 2634 O O . TYR A 1 179 ? 31.57714 -9.02905 6.16394 1.000 12.80481 179 TYR A O 1
ATOM 2652 N N . THR A 1 180 ? 29.47766 -8.78416 5.37475 1.000 11.26316 180 THR A N 1
ATOM 2653 C CA . THR A 1 180 ? 29.38142 -7.33210 5.49702 1.000 11.08015 180 THR A CA 1
ATOM 2654 C C . THR A 1 180 ? 30.24756 -6.52420 4.53567 1.000 10.48239 180 THR A C 1
ATOM 2655 O O . THR A 1 180 ? 29.74654 -5.57664 3.91407 1.000 10.39154 180 THR A O 1
ATOM 2666 N N . SER A 1 181 ? 31.53135 -6.87927 4.39331 1.000 10.97570 181 SER A N 1
ATOM 2667 C CA . SER A 1 181 ? 32.48846 -6.02563 3.69747 1.000 10.98510 181 SER A CA 1
ATOM 2668 C C . SER A 1 181 ? 33.40776 -6.72914 2.70378 1.000 11.06695 181 SER A C 1
ATOM 2669 O O . SER A 1 181 ? 34.24256 -6.05714 2.08679 1.000 12.95510 181 SER A O 1
ATOM 2677 N N . SER A 1 182 ? 33.31435 -8.04581 2.54130 1.000 11.09859 182 SER A N 1
ATOM 2678 C CA . SER A 1 182 ? 34.22795 -8.77313 1.65937 1.000 11.78106 182 SER A CA 1
ATOM 2679 C C . SER A 1 182 ? 33.66974 -8.81676 0.24009 1.000 11.88586 182 SER A C 1
ATOM 2680 O O . SER A 1 182 ? 32.64793 -9.45725 -0.01714 1.000 12.26651 182 SER A O 1
ATOM 2688 N N . LEU A 1 183 ? 34.34953 -8.14119 -0.67748 1.000 11.69247 183 LEU A N 1
ATOM 2689 C CA . LEU A 1 183 ? 34.00364 -8.19079 -2.09061 1.000 13.28592 183 LEU A CA 1
ATOM 2690 C C . LEU A 1 183 ? 34.19536 -9.59546 -2.64336 1.000 12.11419 183 LEU A C 1
ATOM 2691 O O . LEU A 1 183 ? 35.24944 -10.20964 -2.46111 1.000 13.49450 183 LEU A O 1
ATOM 2707 N N . HIS A 1 184 ? 33.17951 -10.09910 -3.34676 1.000 12.20347 184 HIS A N 1
ATOM 2708 C CA . HIS A 1 184 ? 33.33709 -11.36333 -4.05079 1.000 13.18637 184 HIS A CA 1
ATOM 2709 C C . HIS A 1 184 ? 34.31061 -11.16663 -5.20434 1.000 14.98170 184 HIS A C 1
ATOM 2710 O O . HIS A 1 184 ? 34.17169 -10.23052 -5.98803 1.000 16.48855 184 HIS A O 1
ATOM 2724 N N . SER A 1 185 ? 35.28861 -12.05724 -5.32293 1.000 16.15657 185 SER A N 1
ATOM 2725 C CA . SER A 1 185 ? 36.26641 -11.92460 -6.39241 1.000 18.98664 185 SER A CA 1
ATOM 2726 C C . SER A 1 185 ? 35.55832 -11.87088 -7.74257 1.000 18.23651 185 SER A C 1
ATOM 2727 O O . SER A 1 185 ? 34.59266 -12.59739 -7.98893 1.000 18.99957 185 SER A O 1
ATOM 2735 N N . GLY A 1 186 ? 36.01351 -10.96138 -8.59997 1.000 16.87651 186 GLY A N 1
ATOM 2736 C CA . GLY A 1 186 ? 35.39579 -10.75183 -9.88500 1.000 16.52495 186 GLY A CA 1
ATOM 2737 C C . GLY A 1 186 ? 34.39451 -9.61917 -9.91426 1.000 18.04498 186 GLY A C 1
ATOM 2738 O O . GLY A 1 186 ? 34.06083 -9.13506 -11.00291 1.000 21.31154 186 GLY A O 1
ATOM 2742 N N . VAL A 1 187 ? 33.91317 -9.18453 -8.75368 1.000 17.50243 187 VAL A N 1
ATOM 2743 C CA . VAL A 1 187 ? 32.98345 -8.05785 -8.66434 1.000 15.30504 187 VAL A CA 1
ATOM 2744 C C . VAL A 1 187 ? 33.82247 -6.78601 -8.65606 1.000 15.37695 187 VAL A C 1
ATOM 2745 O O . VAL A 1 187 ? 34.84224 -6.72856 -7.95305 1.000 14.98401 187 VAL A O 1
ATOM 2758 N N . PRO A 1 188 ? 33.45202 -5.75438 -9.41512 1.000 14.01409 188 PRO A N 1
ATOM 2759 C CA . PRO A 1 188 ? 34.26360 -4.53038 -9.42839 1.000 13.77287 188 PRO A CA 1
ATOM 2760 C C . PRO A 1 188 ? 34.31022 -3.84083 -8.06698 1.000 12.30734 188 PRO A C 1
ATOM 2761 O O . PRO A 1 188 ? 33.33501 -3.81787 -7.31756 1.000 13.70912 188 PRO A O 1
ATOM 2772 N N . SER A 1 189 ? 35.48044 -3.25650 -7.77476 1.000 13.02690 189 SER A N 1
ATOM 2773 C CA . SER A 1 189 ? 35.78927 -2.61788 -6.49271 1.000 12.67629 189 SER A CA 1
ATOM 2774 C C . SER A 1 189 ? 34.98589 -1.36103 -6.21214 1.000 14.31381 189 SER A C 1
ATOM 2775 O O . SER A 1 189 ? 35.11704 -0.81136 -5.10678 1.000 14.59412 189 SER A O 1
ATOM 2783 N N . ARG A 1 190 ? 34.23586 -0.83361 -7.18107 1.000 12.86199 190 ARG A N 1
ATOM 2784 C CA . ARG A 1 190 ? 33.32937 0.27359 -6.88991 1.000 11.93102 190 ARG A CA 1
ATOM 2785 C C . ARG A 1 190 ? 32.21407 -0.14551 -5.93038 1.000 11.15633 190 ARG A C 1
ATOM 2786 O O . ARG A 1 190 ? 31.52849 0.72135 -5.36976 1.000 11.95716 190 ARG A O 1
ATOM 2807 N N . PHE A 1 191 ? 31.99483 -1.44545 -5.75131 1.000 10.84117 191 PHE A N 1
ATOM 2808 C CA . PHE A 1 191 ? 31.04578 -1.94405 -4.76598 1.000 10.95274 191 PHE A CA 1
ATOM 2809 C C . PHE A 1 191 ? 31.77594 -2.14779 -3.44778 1.000 11.62921 191 PHE A C 1
ATOM 2810 O O . PHE A 1 191 ? 32.84122 -2.77333 -3.41801 1.000 14.64596 191 PHE A O 1
ATOM 2827 N N . SER A 1 192 ? 31.19319 -1.64342 -2.36400 1.000 10.78119 192 SER A N 1
ATOM 2828 C CA . SER A 1 192 ? 31.72190 -1.87975 -1.02936 1.000 11.11563 192 SER A CA 1
ATOM 2829 C C . SER A 1 192 ? 30.57702 -2.00499 -0.03449 1.000 10.64511 192 SER A C 1
ATOM 2830 O O . SER A 1 192 ? 29.46155 -1.54356 -0.27504 1.000 11.66647 192 SER A O 1
ATOM 2838 N N . GLY A 1 193 ? 30.86872 -2.64846 1.09017 1.000 10.83442 193 GLY A N 1
ATOM 2839 C CA . GLY A 1 193 ? 29.88935 -2.82958 2.14343 1.000 11.17627 193 GLY A CA 1
ATOM 2840 C C . GLY A 1 193 ? 30.46728 -2.41762 3.47850 1.000 11.40288 193 GLY A C 1
ATOM 2841 O O . GLY A 1 193 ? 31.66191 -2.55831 3.73199 1.000 14.27449 193 GLY A O 1
ATOM 2845 N N . SER A 1 194 ? 29.58946 -1.91968 4.34560 1.000 12.53761 194 SER A N 1
ATOM 2846 C CA . SER A 1 194 ? 29.99100 -1.46372 5.66817 1.000 13.36994 194 SER A CA 1
ATOM 2847 C C . SER A 1 194 ? 28.83793 -1.69101 6.63376 1.000 13.76655 194 SER A C 1
ATOM 2848 O O . SER A 1 194 ? 27.71612 -1.99544 6.22944 1.000 12.48899 194 SER A O 1
ATOM 2856 N N . ARG A 1 195 ? 29.12768 -1.56513 7.93068 1.000 16.29038 195 ARG A N 1
ATOM 2857 C CA . ARG A 1 195 ? 28.08665 -1.59258 8.95438 1.000 18.71959 195 ARG A CA 1
ATOM 2858 C C . ARG A 1 195 ? 28.38291 -0.55723 10.02851 1.000 19.83142 195 ARG A C 1
ATOM 2859 O O . ARG A 1 195 ? 29.54632 -0.26285 10.32928 1.000 22.12680 195 ARG A O 1
ATOM 2880 N N . SER A 1 196 ? 27.30814 -0.03236 10.62228 1.000 23.00576 196 SER A N 1
ATOM 2881 C CA . SER A 1 196 ? 27.39330 0.96252 11.68729 1.000 28.32230 196 SER A CA 1
ATOM 2882 C C . SER A 1 196 ? 27.04106 0.42045 13.06236 1.000 34.30398 196 SER A C 1
ATOM 2883 O O . SER A 1 196 ? 27.08736 1.17907 14.03630 1.000 37.42833 196 SER A O 1
ATOM 2891 N N . GLY A 1 197 ? 26.66450 -0.85062 13.17488 1.000 34.66545 197 GLY A N 1
ATOM 2892 C CA . GLY A 1 197 ? 26.21437 -1.39018 14.44096 1.000 37.16245 197 GLY A CA 1
ATOM 2893 C C . GLY A 1 197 ? 24.74066 -1.19697 14.71531 1.000 36.88795 197 GLY A C 1
ATOM 2894 O O . GLY A 1 197 ? 24.21448 -1.79834 15.66166 1.000 39.66675 197 GLY A O 1
ATOM 2898 N N . THR A 1 198 ? 24.06834 -0.34435 13.94607 1.000 33.27580 198 THR A N 1
ATOM 2899 C CA . THR A 1 198 ? 22.61923 -0.35890 13.84511 1.000 33.18577 198 THR A CA 1
ATOM 2900 C C . THR A 1 198 ? 22.14147 -0.71305 12.44434 1.000 31.30878 198 THR A C 1
ATOM 2901 O O . THR A 1 198 ? 20.99056 -1.14037 12.29243 1.000 35.56826 198 THR A O 1
ATOM 2905 N N . ASP A 1 199 ? 22.99960 -0.56614 11.43101 1.000 26.34441 199 ASP A N 1
ATOM 2906 C CA . ASP A 1 199 ? 22.60951 -0.69332 10.03729 1.000 21.57335 199 ASP A CA 1
ATOM 2907 C C . ASP A 1 199 ? 23.78272 -1.22623 9.22847 1.000 16.03323 199 ASP A C 1
ATOM 2908 O O . ASP A 1 199 ? 24.92075 -1.27720 9.69732 1.000 18.72069 199 ASP A O 1
ATOM 2917 N N . PHE A 1 200 ? 23.47157 -1.61310 7.99509 1.000 11.76333 200 PHE A N 1
ATOM 2918 C CA . PHE A 1 200 ? 24.43828 -2.04675 7.00008 1.000 12.49129 200 PHE A CA 1
ATOM 2919 C C . PHE A 1 200 ? 24.23321 -1.20147 5.75447 1.000 11.40241 200 PHE A C 1
ATOM 2920 O O . PHE A 1 200 ? 23.10889 -0.79602 5.45112 1.000 14.15002 200 PHE A O 1
ATOM 2937 N N . THR A 1 201 ? 25.31900 -0.94314 5.02813 1.000 12.52638 201 THR A N 1
ATOM 2938 C CA . THR A 1 201 ? 25.24515 -0.12634 3.82584 1.000 11.89484 201 THR A CA 1
ATOM 2939 C C . THR A 1 201 ? 26.01759 -0.78571 2.69393 1.000 11.23584 201 THR A C 1
ATOM 2940 O O . THR A 1 201 ? 27.15806 -1.22211 2.88107 1.000 12.70823 201 THR A O 1
ATOM 2951 N N . LEU A 1 202 ? 25.38834 -0.85561 1.52945 1.000 10.61220 202 LEU A N 1
ATOM 2952 C CA . LEU A 1 202 ? 26.04782 -1.15485 0.26595 1.000 9.18723 202 LEU A CA 1
ATOM 2953 C C . LEU A 1 202 ? 26.26102 0.15684 -0.46489 1.000 8.77197 202 LEU A C 1
ATOM 2954 O O . LEU A 1 202 ? 25.31049 0.91160 -0.65018 1.000 9.87581 202 LEU A O 1
ATOM 2970 N N . THR A 1 203 ? 27.50357 0.41733 -0.87121 1.000 8.97631 203 THR A N 1
ATOM 2971 C CA . THR A 1 203 ? 27.85992 1.63309 -1.58314 1.000 8.95667 203 THR A CA 1
ATOM 2972 C C . THR A 1 203 ? 28.36546 1.27926 -2.97434 1.000 8.29035 203 THR A C 1
ATOM 2973 O O . THR A 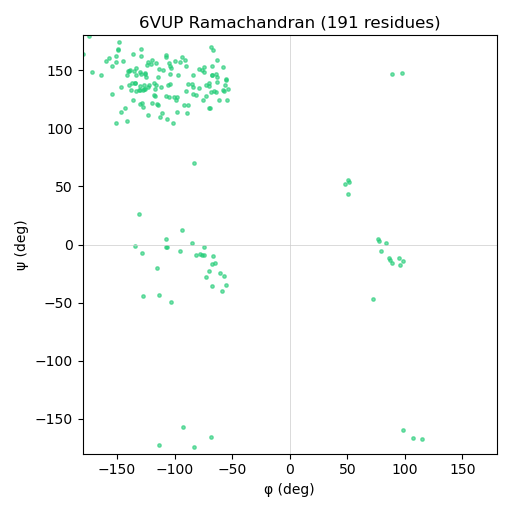1 203 ? 29.17783 0.35927 -3.12811 1.000 10.44727 203 THR A O 1
ATOM 2984 N N . ILE A 1 204 ? 27.87753 2.00674 -3.97713 1.000 9.27420 204 ILE A N 1
ATOM 2985 C CA . ILE A 1 204 ? 28.43788 1.98087 -5.32150 1.000 8.82874 204 ILE A CA 1
ATOM 2986 C C . ILE A 1 204 ? 29.07731 3.35064 -5.52452 1.000 8.97202 204 ILE A C 1
ATOM 2987 O O . ILE A 1 204 ? 28.37892 4.37261 -5.55694 1.000 11.42208 204 ILE A O 1
ATOM 3003 N N . SER A 1 205 ? 30.40602 3.38857 -5.63241 1.000 11.20984 205 SER A N 1
ATOM 3004 C CA . SER A 1 205 ? 31.10158 4.67143 -5.60191 1.000 11.54891 205 SER A CA 1
ATOM 3005 C C . SER A 1 205 ? 30.78917 5.51257 -6.83438 1.000 12.51182 205 SER A C 1
ATOM 3006 O O . SER A 1 205 ? 30.70273 6.74662 -6.74493 1.000 12.49089 205 SER A O 1
ATOM 3014 N N . SER A 1 206 ? 30.62630 4.86546 -7.99376 1.000 12.72641 206 SER A N 1
ATOM 3015 C CA . SER A 1 206 ? 30.34480 5.56607 -9.24811 1.000 12.33109 206 SER A CA 1
ATOM 3016 C C . SER A 1 206 ? 29.53817 4.60131 -10.11751 1.000 13.00032 206 SER A C 1
ATOM 3017 O O . SER A 1 206 ? 30.08680 3.64033 -10.65998 1.000 14.23934 206 SER A O 1
ATOM 3025 N N . LEU A 1 207 ? 28.23603 4.85155 -10.21776 1.000 12.10674 207 LEU A N 1
ATOM 3026 C CA . LEU A 1 207 ? 27.32635 3.90193 -10.84693 1.000 12.64107 207 LEU A CA 1
ATOM 3027 C C . LEU A 1 207 ? 27.64481 3.76800 -12.32894 1.000 13.61164 207 LEU A C 1
ATOM 3028 O O . LEU A 1 207 ? 27.81099 4.76725 -13.04190 1.000 15.69211 207 LEU A O 1
ATOM 3044 N N . GLN A 1 208 ? 27.73138 2.53913 -12.79541 1.000 12.65047 208 GLN A N 1
ATOM 3045 C CA . GLN A 1 208 ? 27.96580 2.27214 -14.20610 1.000 14.34143 208 GLN A CA 1
ATOM 3046 C C . GLN A 1 208 ? 26.69855 1.73782 -14.85275 1.000 13.32926 208 GLN A C 1
ATOM 3047 O O . GLN A 1 208 ? 25.79271 1.25568 -14.16116 1.000 13.11168 208 GLN A O 1
ATOM 3061 N N . PRO A 1 209 ? 26.60321 1.79937 -16.18768 1.000 15.07461 209 PRO A N 1
ATOM 3062 C CA . PRO A 1 209 ? 25.35631 1.38427 -16.85147 1.000 17.24237 209 PRO A CA 1
ATOM 3063 C C . PRO A 1 209 ? 24.92452 -0.02658 -16.49319 1.000 16.97145 209 PRO A C 1
ATOM 3064 O O . PRO A 1 209 ? 23.72259 -0.29893 -16.38117 1.000 20.15314 209 PRO A O 1
ATOM 3075 N N . GLU A 1 210 ? 25.87341 -0.93052 -16.28789 1.000 15.22823 210 GLU A N 1
ATOM 3076 C CA . GLU A 1 210 ? 25.54561 -2.31075 -15.96256 1.000 15.64182 210 GLU A CA 1
ATOM 3077 C C . GLU A 1 210 ? 25.05668 -2.48813 -14.53224 1.000 15.48611 210 GLU A C 1
ATOM 3078 O O . GLU A 1 210 ? 24.70864 -3.61223 -14.15468 1.000 15.69460 210 GLU A O 1
ATOM 3090 N N . ASP A 1 211 ? 25.01793 -1.42543 -13.73246 1.000 12.98708 211 ASP A N 1
ATOM 3091 C CA . ASP A 1 211 ? 24.66400 -1.54363 -12.32948 1.000 11.52492 211 ASP A CA 1
ATOM 3092 C C . ASP A 1 211 ? 23.19267 -1.27278 -12.04598 1.000 11.86244 211 ASP A C 1
ATOM 3093 O O . ASP A 1 211 ? 22.75920 -1.42646 -10.89985 1.000 10.74500 211 ASP A O 1
ATOM 3102 N N . PHE A 1 212 ? 22.42104 -0.86563 -13.03538 1.000 13.16589 212 PHE A N 1
ATOM 3103 C CA . PHE A 1 212 ? 20.98601 -0.73381 -12.83788 1.000 12.32687 212 PHE A CA 1
ATOM 3104 C C . PHE A 1 212 ? 20.39668 -2.13132 -12.69058 1.000 12.54384 212 PHE A C 1
ATOM 3105 O O . PHE A 1 212 ? 20.50690 -2.95832 -13.60197 1.000 15.67617 212 PHE A O 1
ATOM 3122 N N . ALA A 1 213 ? 19.82309 -2.40395 -11.52051 1.000 11.37850 213 ALA A N 1
ATOM 3123 C CA . ALA A 1 213 ? 19.45649 -3.75123 -11.10246 1.000 10.01743 213 ALA A CA 1
ATOM 3124 C C . ALA A 1 213 ? 18.71265 -3.61121 -9.78217 1.000 10.15699 213 ALA A C 1
ATOM 3125 O O . ALA A 1 213 ? 18.56191 -2.50867 -9.25147 1.000 10.65296 213 ALA A O 1
ATOM 3132 N N . THR A 1 214 ? 18.28357 -4.74096 -9.23431 1.000 9.67423 214 THR A N 1
ATOM 3133 C CA . THR A 1 214 ? 17.73037 -4.78796 -7.88998 1.000 10.32028 214 THR A CA 1
ATOM 3134 C C . THR A 1 214 ? 18.75240 -5.43161 -6.96441 1.000 9.27235 214 THR A C 1
ATOM 3135 O O . THR A 1 214 ? 19.38160 -6.42764 -7.32589 1.000 13.21621 214 THR A O 1
ATOM 3146 N N . TYR A 1 215 ? 18.91531 -4.85545 -5.77352 1.000 8.94149 215 TYR A N 1
ATOM 3147 C CA . TYR A 1 215 ? 19.90445 -5.29172 -4.79264 1.000 8.38223 215 TYR A CA 1
ATOM 3148 C C . TYR A 1 215 ? 19.18863 -5.80522 -3.54913 1.000 8.79867 215 TYR A C 1
ATOM 3149 O O . TYR A 1 215 ? 18.19968 -5.21630 -3.10939 1.000 10.81175 215 TYR A O 1
ATOM 3167 N N . TYR A 1 216 ? 19.66846 -6.92899 -3.01118 1.000 8.55376 216 TYR A N 1
ATOM 3168 C CA . TYR A 1 216 ? 19.08921 -7.56762 -1.84340 1.000 7.69224 216 TYR A CA 1
ATOM 3169 C C . TYR A 1 216 ? 20.15877 -7.79962 -0.78640 1.000 8.59752 216 TYR A C 1
ATOM 3170 O O . TYR A 1 216 ? 21.25806 -8.24843 -1.10067 1.000 10.49401 216 TYR A O 1
ATOM 3188 N N . CYS A 1 217 ? 19.82269 -7.52443 0.46649 1.000 8.73082 217 CYS A N 1
ATOM 3189 C CA . CYS A 1 217 ? 20.63463 -8.00800 1.57014 1.000 8.87184 217 CYS A CA 1
ATOM 3190 C C . CYS A 1 217 ? 20.07124 -9.34074 2.07828 1.000 8.94314 217 CYS A C 1
ATOM 3191 O O . CYS A 1 217 ? 18.90179 -9.67469 1.85866 1.000 9.83242 217 CYS A O 1
ATOM 3198 N N . GLN A 1 218 ? 20.90389 -10.08058 2.81213 1.000 8.98681 218 GLN A N 1
ATOM 3199 C CA . GLN A 1 218 ? 20.49650 -11.38982 3.31934 1.000 9.31393 218 GLN A CA 1
ATOM 3200 C C . GLN A 1 218 ? 21.30387 -11.70540 4.56230 1.000 10.27880 218 GLN A C 1
ATOM 3201 O O . GLN A 1 218 ? 22.53309 -11.63156 4.52969 1.000 10.84881 218 GLN A O 1
ATOM 3215 N N . GLN A 1 219 ? 20.62419 -12.08322 5.64159 1.000 10.12651 219 GLN A N 1
ATOM 3216 C CA . GLN A 1 219 ? 21.30914 -12.46623 6.86611 1.000 11.28313 219 GLN A CA 1
ATOM 3217 C C . GLN A 1 219 ? 21.44206 -13.98261 6.92352 1.000 11.68884 219 GLN A C 1
ATOM 3218 O O . GLN A 1 219 ? 20.56883 -14.71996 6.45335 1.000 11.60635 219 GLN A O 1
ATOM 3232 N N . TYR A 1 220 ? 22.55529 -14.43529 7.49795 1.000 13.68599 220 TYR A N 1
ATOM 3233 C CA . TYR A 1 220 ? 22.75586 -15.85491 7.76986 1.000 16.52700 220 TYR A CA 1
ATOM 3234 C C . TYR A 1 220 ? 23.21878 -16.06423 9.20645 1.000 18.72135 220 TYR A C 1
ATOM 3235 O O . TYR A 1 220 ? 23.88388 -17.05951 9.51532 1.000 20.42377 220 TYR A O 1
ATOM 3253 N N . SER A 1 221 ? 22.86923 -15.12638 10.09448 1.000 18.78373 221 SER A N 1
ATOM 3254 C CA . SER A 1 221 ? 23.11936 -15.32796 11.51972 1.000 21.07275 221 SER A CA 1
ATOM 3255 C C . SER A 1 221 ? 22.41427 -16.57526 12.01693 1.000 23.51771 221 SER A C 1
ATOM 3256 O O . SER A 1 221 ? 22.95482 -17.32578 12.84469 1.000 26.98055 221 SER A O 1
ATOM 3264 N N . LYS A 1 222 ? 21.19612 -16.80194 11.54183 1.000 22.14362 222 LYS A N 1
ATOM 3265 C CA . LYS A 1 222 ? 20.47961 -18.01726 11.89075 1.000 24.45381 222 LYS A CA 1
ATOM 3266 C C . LYS A 1 222 ? 19.52747 -18.40439 10.77089 1.000 21.80252 222 LYS A C 1
ATOM 3267 O O . LYS A 1 222 ? 19.19264 -17.60364 9.89747 1.000 19.84327 222 LYS A O 1
ATOM 3277 N N . PHE A 1 223 ? 19.10742 -19.64372 10.80524 1.000 23.39787 223 PHE A N 1
ATOM 3278 C CA . PHE A 1 223 ? 18.01776 -20.09035 9.96036 1.000 25.56212 223 PHE A CA 1
ATOM 3279 C C . PHE A 1 223 ? 16.68442 -19.76889 10.63411 1.000 19.62119 223 PHE A C 1
ATOM 3280 O O . PHE A 1 223 ? 16.57116 -19.81378 11.86227 1.000 21.51210 223 PHE A O 1
ATOM 3297 N N . PRO A 1 224 ? 15.64838 -19.44315 9.85458 1.000 16.88327 224 PRO A N 1
ATOM 3298 C CA . PRO A 1 224 ? 15.68521 -19.35265 8.38498 1.000 14.35196 224 PRO A CA 1
ATOM 3299 C C . PRO A 1 224 ? 16.50152 -18.16098 7.89062 1.000 13.74304 224 PRO A C 1
ATOM 3300 O O . PRO A 1 224 ? 16.40818 -17.07265 8.45677 1.000 15.34246 224 PRO A O 1
ATOM 3311 N N . TRP A 1 225 ? 17.29072 -18.36596 6.83816 1.000 11.98983 225 TRP A N 1
ATOM 3312 C CA . TRP A 1 225 ? 17.93772 -17.24037 6.18545 1.000 10.68580 225 TRP A CA 1
ATOM 3313 C C . TRP A 1 225 ? 16.85171 -16.34346 5.61244 1.000 10.10375 225 TRP A C 1
ATOM 3314 O O . TRP A 1 225 ? 15.83431 -16.82267 5.10836 1.000 10.95380 225 TRP A O 1
ATOM 3335 N N . THR A 1 226 ? 17.04617 -15.03565 5.73001 1.000 9.97124 226 THR A N 1
ATOM 3336 C CA . THR A 1 226 ? 16.02625 -14.08757 5.30505 1.000 10.10364 226 THR A CA 1
ATOM 3337 C C . THR A 1 226 ? 16.66846 -12.96066 4.51471 1.000 8.89927 226 THR A C 1
ATOM 3338 O O . THR A 1 226 ? 17.82744 -12.59112 4.74024 1.000 9.04256 226 THR A O 1
ATOM 3349 N N . PHE A 1 227 ? 15.89339 -12.43509 3.57655 1.000 10.23988 227 PHE A N 1
ATOM 3350 C CA . PHE A 1 227 ? 16.32953 -11.39511 2.66536 1.000 9.60410 227 PHE A CA 1
ATOM 3351 C C . PHE A 1 227 ? 15.56976 -10.10290 2.94180 1.000 9.69209 227 PHE A C 1
ATOM 3352 O O . PHE A 1 227 ? 14.40204 -10.11650 3.35404 1.000 10.84650 227 PHE A O 1
ATOM 3369 N N . GLY A 1 228 ? 16.21816 -8.97752 2.64808 1.000 8.61988 228 GLY A N 1
ATOM 3370 C CA . GLY A 1 228 ? 15.49672 -7.72574 2.56775 1.000 10.57706 228 GLY A CA 1
ATOM 3371 C C . GLY A 1 228 ? 14.56916 -7.73877 1.36907 1.000 10.79452 228 GLY A C 1
ATOM 3372 O O . GLY A 1 228 ? 14.63243 -8.61227 0.50168 1.000 11.21695 228 GLY A O 1
ATOM 3376 N N . GLN A 1 229 ? 13.70151 -6.72526 1.31135 1.000 11.56040 229 GLN A N 1
ATOM 3377 C CA . GLN A 1 229 ? 12.67938 -6.67318 0.28037 1.000 11.67923 229 GLN A CA 1
ATOM 3378 C C . GLN A 1 229 ? 13.21444 -6.26252 -1.08361 1.000 10.21779 229 GLN A C 1
ATOM 3379 O O . GLN A 1 229 ? 12.46865 -6.32478 -2.05560 1.000 13.34103 229 GLN A O 1
ATOM 3393 N N . GLY A 1 230 ? 14.46137 -5.83170 -1.16851 1.000 9.87266 230 GLY A N 1
ATOM 3394 C CA . GLY A 1 230 ? 15.03468 -5.39692 -2.42279 1.000 10.11725 230 GLY A CA 1
ATOM 3395 C C . GLY A 1 230 ? 14.98463 -3.89116 -2.59013 1.000 10.21072 230 GLY A C 1
ATOM 3396 O O . GLY A 1 230 ? 14.05585 -3.21153 -2.13341 1.000 13.57108 230 GLY A O 1
ATOM 3400 N N . THR A 1 231 ? 16.00332 -3.36302 -3.27622 1.000 10.18628 231 THR A N 1
ATOM 3401 C CA . THR A 1 231 ? 16.08025 -1.96288 -3.66406 1.000 9.65618 231 THR A CA 1
ATOM 3402 C C . THR A 1 231 ? 16.33945 -1.92321 -5.16423 1.000 10.39871 231 THR A C 1
ATOM 3403 O O . THR A 1 231 ? 17.37587 -2.41497 -5.62826 1.000 10.32579 231 THR A O 1
ATOM 3414 N N . LYS A 1 232 ? 15.41303 -1.34193 -5.91591 1.000 10.64932 232 LYS A N 1
ATOM 3415 C CA . LYS A 1 232 ? 15.55862 -1.22143 -7.35944 1.000 11.45449 232 LYS A CA 1
ATOM 3416 C C . LYS A 1 232 ? 16.29765 0.07207 -7.68641 1.000 13.50453 232 LYS A C 1
ATOM 3417 O O . LYS A 1 232 ? 15.83535 1.16322 -7.34392 1.000 15.60675 232 LYS A O 1
ATOM 3430 N N . VAL A 1 233 ? 17.43936 -0.05288 -8.34230 1.000 10.42304 233 VAL A N 1
ATOM 3431 C CA . VAL A 1 233 ? 18.21799 1.09529 -8.79393 1.000 10.25532 233 VAL A CA 1
ATOM 3432 C C . VAL A 1 233 ? 17.87508 1.30631 -10.25666 1.000 11.60978 233 VAL A C 1
ATOM 3433 O O . VAL A 1 233 ? 18.18178 0.45576 -11.10354 1.000 11.99493 233 VAL A O 1
ATOM 3446 N N . GLU A 1 234 ? 17.22424 2.43253 -10.54874 1.000 14.01299 234 GLU A N 1
ATOM 3447 C CA . GLU A 1 234 ? 16.63769 2.70894 -11.85173 1.000 16.69270 234 GLU A CA 1
ATOM 3448 C C . GLU A 1 234 ? 17.24478 3.96735 -12.45520 1.000 15.58282 234 GLU A C 1
ATOM 3449 O O . GLU A 1 234 ? 17.72900 4.84945 -11.74320 1.000 15.51993 234 GLU A O 1
ATOM 3461 N N . ILE A 1 235 ? 17.19499 4.04393 -13.78821 1.000 17.13302 235 ILE A N 1
ATOM 3462 C CA . ILE A 1 235 ? 17.68368 5.21581 -14.49675 1.000 19.56843 235 ILE A CA 1
ATOM 3463 C C . ILE A 1 235 ? 16.78687 6.40659 -14.19585 1.000 24.29854 235 ILE A C 1
ATOM 3464 O O . ILE A 1 235 ? 15.56783 6.27783 -14.01831 1.000 28.29931 235 ILE A O 1
ATOM 3480 N N . LYS A 1 236 ? 17.39637 7.58005 -14.14232 1.000 27.69261 236 LYS A N 1
ATOM 3481 C CA . LYS A 1 236 ? 16.64686 8.82589 -14.17800 1.000 31.27812 236 LYS A CA 1
ATOM 3482 C C . LYS A 1 236 ? 16.12554 9.06290 -15.59205 1.000 32.91625 236 LYS A C 1
ATOM 3483 O O . LYS A 1 236 ? 14.97632 8.74251 -15.89770 1.000 38.71179 236 LYS A O 1
#

CATH classification: 2.60.40.10 (+1 more: 2.60.40.10)

B-factor: mean 18.49, std 8.8, range [6.4, 63.2]

Secondary structure (DSSP, 8-state):
-EEEEE--EEE-TT--EEEEEEEESS-TTSTTEEEEEEEE-TT---EEEEEEETTS-EEE-TTTTTTEEEEEETTTTEEEEEE-S--GGG-EEEEEEEEE----BS----EEEEE----SS-PPPEEEE-SEEEE-TT--EEEEEEESS--TT-EEEEEE-TTS--EEEEETTTEEPTTS-TTEEEEE-SS-EEEEESS--GGG-EEEEEEE-SSSSPEE---EEEEE-

Solvent-accessible surface area: 11877 Å² total; per-residue (Å²): 80,45,12,89,21,64,47,23,35,134,21,72,65,55,16,52,38,138,0,19,0,38,14,57,74,40,43,6,65,70,86,5,19,2,2,3,0,4,18,55,37,93,88,100,52,115,67,96,0,0,13,25,45,89,80,109,77,62,165,50,17,125,46,0,119,87,62,4,81,11,51,41,47,90,104,123,40,13,0,26,0,57,0,57,59,2,59,71,117,2,27,1,42,0,46,0,0,18,4,38,144,122,76,82,74,75,96,4,165,15,24,91,0,39,3,49,86,58,75,92,71,102,92,3,74,10,47,5,63,50,70,62,33,68,2,46,86,42,48,167,7,67,0,51,2,128,25,73,87,117,4,52,17,90,0,17,0,43,18,53,71,122,88,117,80,77,103,51,2,0,105,110,6,68,40,65,73,98,79,9,55,100,46,6,58,11,58,104,87,64,78,56,13,31,0,14,0,56,42,0,54,82,98,2,31,6,29,0,56,0,6,0,63,44,67,152,69,133,24,120,4,95,6,0,88,2,66,128,169

Nearest PDB structures (foldseek):
  6vup-assembly1_A-2  TM=1.004E+00  e=4.339E-46  Homo sapiens
  5wym-assembly1_A-2  TM=7.846E-01  e=9.634E-31  Homo sapiens
  5f72-assembly1_S  TM=4.887E-01  e=2.154E-33  Homo sapiens
  7jum-assembly2_I  TM=4.830E-01  e=7.120E-30  Homo sapiens
  7k78-assembly1_L  TM=4.789E-01  e=4.309E-28  Mus musculus

Foldseek 3Di:
DAWAKDWADEAAAQAKIKIKTADDPDAQLDAFKKKWKWWAAVPGDIGTAKMAHNVGDMDGDPVQPPFWDWDADRVRSMIMIIGGRDDQVVFTWMKMFMAGPHDTHNIYPTDTHGYHPDDPDDDKAKAKPDQEDADAFFDKDKIKIFIPDDQDQQKWKWWAAPPGDIDTAAGSFFHGDPPHDPLWGKDDDRGMIMIIRNGDHPVRQTKMKMWGVSDPPIDIHPIYGYHYD